Protein AF-A0A4U7B969-F1 (afdb_monomer)

pLDDT: mean 95.5, std 7.73, range [36.94, 98.94]

Solvent-accessible surface area (backbone atoms only — not comparable to full-atom values): 14999 Å² total; per-residue (Å²): 125,63,60,59,81,53,50,37,22,63,73,67,73,47,84,72,66,85,91,42,77,41,63,76,39,66,66,44,34,54,54,48,47,77,61,41,78,27,60,64,59,43,48,61,52,54,60,57,54,51,70,42,56,74,48,29,72,44,36,17,53,53,46,34,54,50,50,56,52,43,43,73,58,65,52,53,66,46,81,41,79,46,53,58,66,77,36,43,79,72,72,34,54,64,66,43,51,52,50,7,43,48,52,22,45,54,46,33,38,75,78,64,69,23,49,70,46,38,26,48,30,36,61,42,75,49,63,56,65,60,49,40,52,50,59,69,29,68,66,45,46,50,34,53,76,66,60,64,43,59,34,38,37,36,39,69,53,50,72,96,39,59,53,75,72,43,32,66,51,38,54,51,42,44,75,73,68,35,45,41,36,32,59,23,5,60,86,30,55,35,63,39,39,54,40,30,44,70,61,46,54,33,66,34,32,32,34,33,60,34,32,76,80,34,72,68,53,37,51,47,32,26,76,72,60,33,38,22,44,27,30,51,42,35,36,33,43,31,56,65,31,90,43,60,63,70,52,55,60,64,60,31,58,77,54,53,34,42,68,48,84,37,25,79,58,31,89,51,22,85,29,44,53,51,50,31,53,51,47,48,47,72,48,72,111

Secondary structure (DSSP, 8-state):
--SHHHHHHHHHTPPPPSS-GGGG-HHHHHHHHTT--SHHHHHHHHHHHHTT--SHHHHHHHHHHHHHHHHHTT-SEEEEEE-HHHHHTTT--HHHHHHHHHHHHHHHHHHH--EEEEEEEEETTS-HHHHHHHHHSHHHHHHHHTT--SEEEEES--TT--GGGGHHHHHHHHHTT-EEEEEESSSS-HHHHHHHHHTS--SEEEE-GGGGG-HHHHHHHHHHTPEEEE-HHHHHHTTSSSSGGGSTHHHHHHHT-EEEE--SSTTTSS--HHHHHHHHHHHH-

InterPro domains:
  IPR001365 Adenosine deaminase domain [PF00962] (10-283)
  IPR006330 Adenosine/adenine deaminase [PTHR43114] (10-284)
  IPR006330 Adenosine/adenine deaminase [TIGR01430] (10-284)
  IPR006650 Adenosine/AMP deaminase active site [PS00485] (260-266)
  IPR028892 Adenine deaminase type 2 [MF_01962] (11-285)
  IPR032466 Metal-dependent hydrolase [SSF51556] (37-284)

Nearest PDB structures (foldseek):
  3rys-assembly2_B  TM=9.617E-01  e=5.767E-28  Paenarthrobacter aurescens TC1
  3pbm-assembly1_A  TM=9.660E-01  e=1.775E-26  Pseudomonas aeruginosa
  6n9m-assembly1_A  TM=9.008E-01  e=1.027E-17  Salmonella enterica subsp. enterica serovar Typhimurium str. LT2
  6n91-assembly1_B  TM=8.828E-01  e=7.788E-18  Vibrio cholerae O1 biovar El Tor str. N16961
  6ii7-assembly1_A  TM=8.331E-01  e=3.048E-15  Plasmodium falciparum 3D7

Structure (mmCIF, N/CA/C/O backbone):
data_AF-A0A4U7B969-F1
#
_entry.id   AF-A0A4U7B969-F1
#
loop_
_atom_site.group_PDB
_atom_site.id
_atom_site.type_symbol
_atom_site.label_atom_id
_atom_site.label_alt_id
_atom_site.label_comp_id
_atom_site.label_asym_id
_atom_site.label_entity_id
_atom_site.label_seq_id
_atom_site.pdbx_PDB_ins_code
_atom_site.Cartn_x
_atom_site.Cartn_y
_atom_site.Cartn_z
_atom_site.occupancy
_atom_site.B_iso_or_equiv
_atom_site.auth_seq_id
_atom_site.auth_comp_id
_atom_site.auth_asym_id
_atom_site.auth_atom_id
_atom_site.pdbx_PDB_model_num
ATOM 1 N N . MET A 1 1 ? -11.299 -11.371 -15.665 1.00 36.94 1 MET A N 1
ATOM 2 C CA . MET A 1 1 ? -10.205 -12.358 -15.779 1.00 36.94 1 MET A CA 1
ATOM 3 C C . MET A 1 1 ? -8.937 -11.567 -15.555 1.00 36.94 1 MET A C 1
ATOM 5 O O . MET A 1 1 ? -8.896 -10.496 -16.152 1.00 36.94 1 MET A O 1
ATOM 9 N N . PRO A 1 2 ? -7.960 -12.056 -14.776 1.00 52.31 2 PRO A N 1
ATOM 10 C CA . PRO A 1 2 ? -6.676 -11.380 -14.651 1.00 52.31 2 PRO A CA 1
ATOM 11 C C . PRO A 1 2 ? -5.987 -11.384 -16.005 1.00 52.31 2 PRO A C 1
ATOM 13 O O . PRO A 1 2 ? -5.441 -12.395 -16.443 1.00 52.31 2 PRO A O 1
ATOM 16 N N . VAL A 1 3 ? -6.112 -10.260 -16.712 1.00 53.75 3 VAL A N 1
ATOM 17 C CA . VAL A 1 3 ? -5.485 -10.024 -18.018 1.00 53.75 3 VAL A CA 1
ATOM 18 C C . VAL A 1 3 ? -3.963 -10.003 -17.843 1.00 53.75 3 VAL A C 1
ATOM 20 O O . VAL A 1 3 ? -3.223 -10.491 -18.695 1.00 53.75 3 VAL A O 1
ATOM 23 N N . ASP A 1 4 ? -3.515 -9.546 -16.679 1.00 58.56 4 ASP A N 1
ATOM 24 C CA . ASP A 1 4 ? -2.131 -9.220 -16.372 1.00 58.56 4 ASP A CA 1
ATOM 25 C C . ASP A 1 4 ? -1.231 -10.465 -16.321 1.00 58.56 4 ASP A C 1
ATOM 27 O O . ASP A 1 4 ? -0.175 -10.514 -16.954 1.00 58.56 4 ASP A O 1
ATOM 31 N N . ALA A 1 5 ? -1.679 -11.537 -15.668 1.00 56.72 5 ALA A N 1
ATOM 32 C CA . ALA A 1 5 ? -0.845 -12.711 -15.402 1.00 56.72 5 ALA A CA 1
ATOM 33 C C . ALA A 1 5 ? -0.514 -13.581 -16.633 1.00 56.72 5 ALA A C 1
ATOM 35 O O . ALA A 1 5 ? 0.292 -14.504 -16.534 1.00 56.72 5 ALA A O 1
ATOM 36 N N . VAL A 1 6 ? -1.114 -13.303 -17.794 1.00 59.62 6 VAL A N 1
ATOM 37 C CA . VAL A 1 6 ? -0.784 -13.973 -19.068 1.00 59.62 6 VAL A CA 1
ATOM 38 C C . VAL A 1 6 ? -0.293 -12.979 -20.116 1.00 59.62 6 VAL A C 1
ATOM 40 O O . VAL A 1 6 ? 0.595 -13.306 -20.905 1.00 59.62 6 VAL A O 1
ATOM 43 N N . PHE A 1 7 ? -0.805 -11.746 -20.100 1.00 70.00 7 PHE A N 1
ATOM 44 C CA . PHE A 1 7 ? -0.411 -10.723 -21.060 1.00 70.00 7 PHE A CA 1
ATOM 45 C C . PHE A 1 7 ? 1.048 -10.276 -20.883 1.00 70.00 7 PHE A C 1
ATOM 47 O O . PHE A 1 7 ? 1.812 -10.309 -21.852 1.00 70.00 7 PHE A O 1
ATOM 54 N N . TYR A 1 8 ? 1.465 -9.898 -19.667 1.00 74.19 8 TYR A N 1
ATOM 55 C CA . TYR A 1 8 ? 2.829 -9.403 -19.433 1.00 74.19 8 TYR A CA 1
ATOM 56 C C . TYR A 1 8 ? 3.899 -10.482 -19.648 1.00 74.19 8 TYR A C 1
ATOM 58 O O . TYR A 1 8 ? 4.860 -10.207 -20.373 1.00 74.19 8 TYR A O 1
ATOM 66 N N . PRO A 1 9 ? 3.740 -11.725 -19.139 1.00 75.25 9 PRO A N 1
ATOM 67 C CA . PRO A 1 9 ? 4.708 -12.786 -19.406 1.00 75.25 9 PRO A CA 1
ATOM 68 C C . PRO A 1 9 ? 4.852 -13.092 -20.898 1.00 75.25 9 PRO A C 1
ATOM 70 O O . PRO A 1 9 ? 5.971 -13.179 -21.401 1.00 75.25 9 PRO A O 1
ATOM 73 N N . SER A 1 10 ? 3.739 -13.152 -21.642 1.00 76.75 10 SER A N 1
ATOM 74 C CA . SER A 1 10 ? 3.785 -13.367 -23.093 1.00 76.75 10 SER A CA 1
ATOM 75 C C . SER A 1 10 ? 4.489 -12.226 -23.827 1.00 76.75 10 SER A C 1
ATOM 77 O O . SER A 1 10 ? 5.250 -12.482 -24.761 1.00 76.75 10 SER A O 1
ATOM 79 N N . ARG A 1 11 ? 4.238 -10.974 -23.431 1.00 80.56 11 ARG A N 1
ATOM 80 C CA . ARG A 1 11 ? 4.862 -9.790 -24.033 1.00 80.56 11 ARG A CA 1
ATOM 81 C C . ARG A 1 11 ? 6.374 -9.766 -23.802 1.00 80.56 11 ARG A C 1
ATOM 83 O O . ARG A 1 11 ? 7.124 -9.459 -24.727 1.00 80.56 11 ARG A O 1
ATOM 90 N N . ASN A 1 12 ? 6.806 -10.137 -22.600 1.00 84.69 12 ASN A N 1
ATOM 91 C CA . ASN A 1 12 ? 8.206 -10.092 -22.178 1.00 84.69 12 ASN A CA 1
ATOM 92 C C . ASN A 1 12 ? 8.956 -11.419 -22.351 1.00 84.69 12 ASN A C 1
ATOM 94 O O . ASN A 1 12 ? 10.124 -11.507 -21.982 1.00 84.69 12 ASN A O 1
ATOM 98 N N . LYS A 1 13 ? 8.320 -12.432 -22.958 1.00 84.31 13 LYS A N 1
ATOM 99 C CA . LYS A 1 13 ? 8.886 -13.777 -23.174 1.00 84.31 13 LYS A CA 1
ATOM 100 C C . LYS A 1 13 ? 9.380 -14.422 -21.875 1.00 84.31 13 LYS A C 1
ATOM 102 O O . LYS A 1 13 ? 10.458 -15.010 -21.837 1.00 84.31 13 LYS A O 1
ATOM 107 N N . ILE A 1 14 ? 8.594 -14.272 -20.816 1.00 83.81 14 ILE A N 1
ATOM 108 C CA . ILE A 1 14 ? 8.846 -14.888 -19.517 1.00 83.81 14 ILE A CA 1
ATOM 109 C C . ILE A 1 14 ? 8.068 -16.195 -19.466 1.00 83.81 14 ILE A C 1
ATOM 111 O O . ILE A 1 14 ? 6.851 -16.206 -19.668 1.00 83.81 14 ILE A O 1
ATOM 115 N N . ASP A 1 15 ? 8.777 -17.282 -19.181 1.00 83.88 15 ASP A N 1
ATOM 116 C CA . ASP A 1 15 ? 8.154 -18.578 -18.960 1.00 83.88 15 ASP A CA 1
ATOM 117 C C . ASP A 1 15 ? 7.357 -18.552 -17.654 1.00 83.88 15 ASP A C 1
ATOM 119 O O . ASP A 1 15 ? 7.857 -18.153 -16.598 1.00 83.88 15 ASP A O 1
ATOM 123 N N . LEU A 1 16 ? 6.096 -18.976 -17.732 1.00 83.75 16 LEU A N 1
ATOM 124 C CA . LEU A 1 16 ? 5.271 -19.155 -16.544 1.00 83.75 16 LEU A CA 1
ATOM 125 C C . LEU A 1 16 ? 5.789 -20.344 -15.715 1.00 83.75 16 LEU A C 1
ATOM 127 O O . LEU A 1 16 ? 6.289 -21.314 -16.294 1.00 83.75 16 LEU A O 1
ATOM 131 N N . PRO A 1 17 ? 5.635 -20.310 -14.377 1.00 85.19 17 PRO A N 1
ATOM 132 C CA . PRO A 1 17 ? 5.949 -21.449 -13.522 1.00 85.19 17 PRO A CA 1
ATOM 133 C C . PRO A 1 17 ? 5.262 -22.728 -14.016 1.00 85.19 17 PRO A C 1
ATOM 135 O O . PRO A 1 17 ? 4.066 -22.732 -14.306 1.00 85.19 17 PRO A O 1
ATOM 138 N N . THR A 1 18 ? 6.024 -23.815 -14.118 1.00 86.56 18 THR A N 1
ATOM 139 C CA . THR A 1 18 ? 5.523 -25.127 -14.578 1.00 86.56 18 THR A CA 1
ATOM 140 C C . THR A 1 18 ? 5.323 -26.118 -13.433 1.00 86.56 18 THR A C 1
ATOM 142 O O . THR A 1 18 ? 4.703 -27.163 -13.615 1.00 86.56 18 THR A O 1
ATOM 145 N N . ASP A 1 19 ? 5.825 -25.779 -12.249 1.00 89.94 19 ASP A N 1
ATOM 146 C CA . ASP A 1 19 ? 5.755 -26.543 -11.006 1.00 89.94 19 ASP A CA 1
ATOM 147 C C . ASP A 1 19 ? 4.475 -26.276 -10.197 1.00 89.94 19 ASP A C 1
ATOM 149 O O . ASP A 1 19 ? 4.210 -26.970 -9.217 1.00 89.94 19 ASP A O 1
ATOM 153 N N . ASP A 1 20 ? 3.656 -25.308 -10.617 1.00 91.50 20 ASP A N 1
ATOM 154 C CA . ASP A 1 20 ? 2.402 -24.942 -9.964 1.00 91.50 20 ASP A CA 1
ATOM 155 C C . ASP A 1 20 ? 1.223 -24.982 -10.962 1.00 91.50 20 ASP A C 1
ATOM 157 O O . ASP A 1 20 ? 1.171 -24.176 -11.899 1.00 91.50 20 ASP A O 1
ATOM 161 N N . PRO A 1 21 ? 0.236 -25.883 -10.768 1.00 91.81 21 PRO A N 1
ATOM 162 C CA . PRO A 1 21 ? -0.891 -26.047 -11.686 1.00 91.81 21 PRO A CA 1
ATOM 163 C C . PRO A 1 21 ? -1.791 -24.809 -11.782 1.00 91.81 21 PRO A C 1
ATOM 165 O O . PRO A 1 21 ? -2.562 -24.696 -12.739 1.00 91.81 21 PRO A O 1
ATOM 168 N N . ALA A 1 22 ? -1.703 -23.860 -10.842 1.00 91.44 22 ALA A N 1
ATOM 169 C CA . ALA A 1 22 ? -2.418 -22.594 -10.943 1.00 91.44 22 ALA A CA 1
ATOM 170 C C . ALA A 1 22 ? -2.061 -21.842 -12.237 1.00 91.44 22 ALA A C 1
ATOM 172 O O . ALA A 1 22 ? -2.949 -21.268 -12.869 1.00 91.44 22 ALA A O 1
ATOM 173 N N . TYR A 1 23 ? -0.804 -21.921 -12.687 1.00 89.44 23 TYR A N 1
ATOM 174 C CA . TYR A 1 23 ? -0.298 -21.215 -13.870 1.00 89.44 23 TYR A CA 1
ATOM 175 C C . TYR A 1 23 ? -0.630 -21.901 -15.206 1.00 89.44 23 TYR A C 1
ATOM 177 O O . TYR A 1 23 ? -0.270 -21.389 -16.263 1.00 89.44 23 TYR A O 1
ATOM 185 N N . ALA A 1 24 ? -1.369 -23.018 -15.196 1.00 88.50 24 ALA A N 1
ATOM 186 C CA . ALA A 1 24 ? -1.736 -23.741 -16.417 1.00 88.50 24 ALA A CA 1
ATOM 187 C C . ALA A 1 24 ? -2.641 -22.934 -17.371 1.00 88.50 24 ALA A C 1
ATOM 189 O O . ALA A 1 24 ? -2.643 -23.170 -18.578 1.00 88.50 24 ALA A O 1
ATOM 190 N N . SER A 1 25 ? -3.449 -22.006 -16.847 1.00 86.12 25 SER A N 1
ATOM 191 C CA . SER A 1 25 ? -4.344 -21.152 -17.635 1.00 86.12 25 SER A CA 1
ATOM 192 C C . SER A 1 25 ? -4.795 -19.911 -16.846 1.00 86.12 25 SER A C 1
ATOM 194 O O . SER A 1 25 ? -4.810 -19.944 -15.612 1.00 86.12 25 SER A O 1
ATOM 196 N N . PRO A 1 26 ? -5.290 -18.847 -17.514 1.00 84.31 26 PRO A N 1
ATOM 197 C CA . PRO A 1 26 ? -5.937 -17.728 -16.822 1.00 84.31 26 PRO A CA 1
ATOM 198 C C . PRO A 1 26 ? -7.084 -18.166 -15.900 1.00 84.31 26 PRO A C 1
ATOM 200 O O . PRO A 1 26 ? -7.329 -17.560 -14.860 1.00 84.31 26 PRO A O 1
ATOM 203 N N . THR A 1 27 ? -7.813 -19.220 -16.278 1.00 88.75 27 THR A N 1
ATOM 204 C CA . THR A 1 27 ? -8.961 -19.720 -15.516 1.00 88.75 27 THR A CA 1
ATOM 205 C C . THR A 1 27 ? -8.531 -20.398 -14.220 1.00 88.75 27 THR A C 1
ATOM 207 O O . THR A 1 27 ? -9.113 -20.114 -13.175 1.00 88.75 27 THR A O 1
ATOM 210 N N . THR A 1 28 ? -7.514 -21.261 -14.264 1.00 91.12 28 THR A N 1
ATOM 211 C CA . THR A 1 28 ? -6.975 -21.935 -13.070 1.00 91.12 28 THR A CA 1
ATOM 212 C C . THR A 1 28 ? -6.318 -20.937 -12.125 1.00 91.12 28 THR A C 1
ATOM 214 O O . THR A 1 28 ? -6.503 -21.035 -10.914 1.00 91.12 28 THR A O 1
ATOM 217 N N . LEU A 1 29 ? -5.642 -19.919 -12.660 1.00 90.31 29 LEU A N 1
ATOM 218 C CA . LEU A 1 29 ? -5.035 -18.874 -11.843 1.00 90.31 29 LEU A CA 1
ATOM 219 C C . LEU A 1 29 ? -6.098 -18.000 -11.162 1.00 90.31 29 LEU A C 1
ATOM 221 O O . LEU A 1 29 ? -6.032 -17.756 -9.961 1.00 90.31 29 LEU A O 1
ATOM 225 N N . ALA A 1 30 ? -7.151 -17.620 -11.890 1.00 88.56 30 ALA A N 1
ATOM 226 C CA . ALA A 1 30 ? -8.283 -16.899 -11.309 1.00 88.56 30 ALA A CA 1
ATOM 227 C C . ALA A 1 30 ? -9.026 -17.720 -10.239 1.00 88.56 30 ALA A C 1
ATOM 229 O O . ALA A 1 30 ? -9.550 -17.157 -9.280 1.00 88.56 30 ALA A O 1
ATOM 230 N N . GLN A 1 31 ? -9.097 -19.049 -10.388 1.00 91.69 31 GLN A N 1
ATOM 231 C CA . GLN A 1 31 ? -9.620 -19.934 -9.341 1.00 91.69 31 GLN A CA 1
ATOM 232 C C . GLN A 1 31 ? -8.702 -19.944 -8.119 1.00 91.69 31 GLN A C 1
ATOM 234 O O . GLN A 1 31 ? -9.193 -19.869 -6.994 1.00 91.69 31 GLN A O 1
ATOM 239 N N . ARG A 1 32 ? -7.382 -19.976 -8.334 1.00 93.81 32 ARG A N 1
ATOM 240 C CA . ARG A 1 32 ? -6.387 -19.955 -7.262 1.00 93.81 32 ARG A CA 1
ATOM 241 C C . ARG A 1 32 ? -6.462 -18.687 -6.412 1.00 93.81 32 ARG A C 1
ATOM 243 O O . ARG A 1 32 ? -6.389 -18.796 -5.188 1.00 93.81 32 ARG A O 1
ATOM 250 N N . TYR A 1 33 ? -6.670 -17.522 -7.029 1.00 92.88 33 TYR A N 1
ATOM 251 C CA . TYR A 1 33 ? -6.798 -16.244 -6.311 1.00 92.88 33 TYR A CA 1
ATOM 252 C C . TYR A 1 33 ? -8.026 -16.182 -5.389 1.00 92.88 33 TYR A C 1
ATOM 254 O O . TYR A 1 33 ? -8.046 -15.442 -4.417 1.00 92.88 33 TYR A O 1
ATOM 262 N N . ARG A 1 34 ? -9.042 -17.024 -5.612 1.00 91.06 34 ARG A N 1
ATOM 263 C CA . ARG A 1 34 ? -10.224 -17.110 -4.729 1.00 91.06 34 ARG A CA 1
ATOM 264 C C . ARG A 1 34 ? -10.013 -18.000 -3.503 1.00 91.06 34 ARG A C 1
ATOM 266 O O . ARG A 1 34 ? -10.919 -18.136 -2.682 1.00 91.06 34 ARG A O 1
ATOM 273 N N . ALA A 1 35 ? -8.859 -18.653 -3.408 1.00 94.19 35 ALA A N 1
ATOM 274 C CA . ALA A 1 35 ? -8.597 -19.719 -2.451 1.00 94.19 35 ALA A CA 1
ATOM 275 C C . ALA A 1 35 ? -7.344 -19.459 -1.603 1.00 94.19 35 ALA A C 1
ATOM 277 O O . ALA A 1 35 ? -6.718 -20.415 -1.155 1.00 94.19 35 ALA A O 1
ATOM 278 N N . PHE A 1 36 ? -6.978 -18.19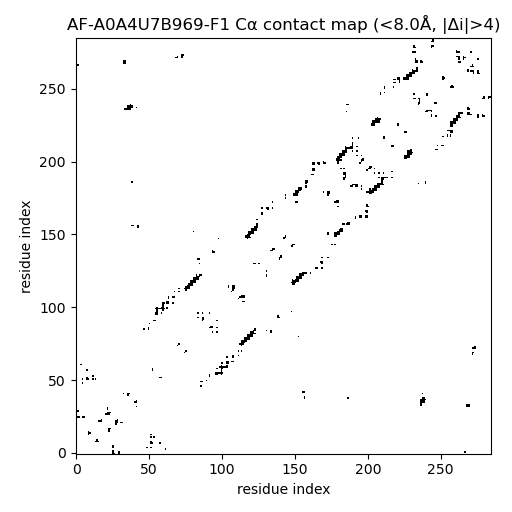3 -1.371 1.00 96.69 36 PHE A N 1
ATOM 279 C CA . PHE A 1 36 ? -5.901 -17.871 -0.435 1.00 96.69 36 PHE A CA 1
ATOM 280 C C . PHE A 1 36 ? -6.229 -18.339 0.989 1.00 96.69 36 PHE A C 1
ATOM 282 O O . PHE A 1 36 ? -7.398 -18.344 1.411 1.00 96.69 36 PHE A O 1
ATOM 289 N N . THR A 1 37 ? -5.199 -18.785 1.709 1.00 95.62 37 THR A N 1
ATOM 290 C CA . THR A 1 37 ? -5.318 -19.293 3.088 1.00 95.62 37 THR A CA 1
ATOM 291 C C . THR A 1 37 ? -4.769 -18.347 4.154 1.00 95.62 37 THR A C 1
ATOM 293 O O . THR A 1 37 ? -5.078 -18.549 5.325 1.00 95.62 37 THR A O 1
ATOM 296 N N . SER A 1 38 ? -3.970 -17.353 3.766 1.00 94.94 38 SER A N 1
ATOM 297 C CA . SER A 1 38 ? -3.360 -16.332 4.634 1.00 94.94 38 SER A CA 1
ATOM 298 C C . SER A 1 38 ? -2.750 -15.206 3.786 1.00 94.94 38 SER A C 1
ATOM 300 O O . SER A 1 38 ? -2.667 -15.349 2.560 1.00 94.94 38 SER A O 1
ATOM 302 N N . LEU A 1 39 ? -2.265 -14.133 4.426 1.00 94.69 39 LEU A N 1
ATOM 303 C CA . LEU A 1 39 ? -1.465 -13.087 3.775 1.00 94.69 39 LEU A CA 1
ATOM 304 C C . LEU A 1 39 ? -0.240 -13.669 3.051 1.00 94.69 39 LEU A C 1
ATOM 306 O O . LEU A 1 39 ? -0.043 -13.409 1.867 1.00 94.69 39 LEU A O 1
ATOM 310 N N . ASP A 1 40 ? 0.545 -14.519 3.717 1.00 95.56 40 ASP A N 1
ATOM 311 C CA . ASP A 1 40 ? 1.754 -15.114 3.122 1.00 95.56 40 ASP A CA 1
ATOM 312 C C . ASP A 1 40 ? 1.449 -15.997 1.900 1.00 95.56 40 ASP A C 1
ATOM 314 O O . ASP A 1 40 ? 2.212 -16.019 0.930 1.00 95.56 40 ASP A O 1
ATOM 318 N N . ASP A 1 41 ? 0.316 -16.706 1.918 1.00 95.94 41 ASP A N 1
ATOM 319 C CA . ASP A 1 41 ? -0.132 -17.512 0.782 1.00 95.94 41 ASP A CA 1
ATOM 320 C C . ASP A 1 41 ? -0.482 -16.636 -0.432 1.00 95.94 41 ASP A C 1
ATOM 322 O O . ASP A 1 41 ? -0.158 -16.977 -1.570 1.00 95.94 41 ASP A O 1
ATOM 326 N N . PHE A 1 42 ? -1.092 -15.473 -0.198 1.00 96.38 42 PHE A N 1
ATOM 327 C CA . PHE A 1 42 ? -1.312 -14.459 -1.228 1.00 96.38 42 PHE A CA 1
ATOM 328 C C . PHE A 1 42 ? 0.002 -13.851 -1.737 1.00 96.38 42 PHE A C 1
ATOM 330 O O . PHE A 1 42 ? 0.240 -13.842 -2.952 1.00 96.38 42 PHE A O 1
ATOM 337 N N . LEU A 1 43 ? 0.883 -13.415 -0.831 1.00 95.50 43 LEU A N 1
ATOM 338 C CA . LEU A 1 43 ? 2.151 -12.763 -1.165 1.00 95.50 43 LEU A CA 1
ATOM 339 C C . LEU A 1 43 ? 3.042 -13.649 -2.050 1.00 95.50 43 LEU A C 1
ATOM 341 O O . LEU A 1 43 ? 3.718 -13.150 -2.954 1.00 95.50 43 LEU A O 1
ATOM 345 N N . ALA A 1 44 ? 2.986 -14.973 -1.870 1.00 93.75 44 ALA A N 1
ATOM 346 C CA . ALA A 1 44 ? 3.692 -15.927 -2.721 1.00 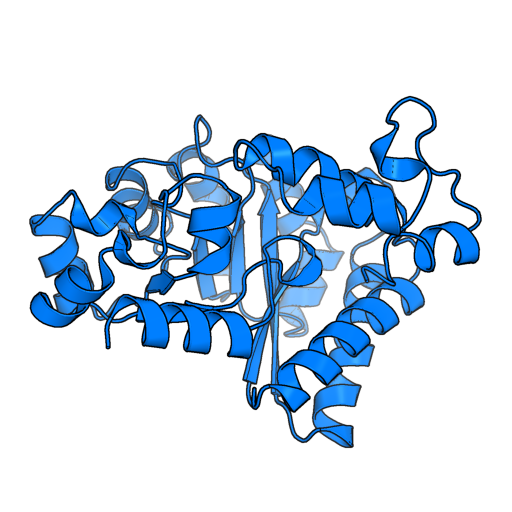93.75 44 ALA A CA 1
ATOM 347 C C . ALA A 1 44 ? 3.286 -15.837 -4.207 1.00 93.75 44 ALA A C 1
ATOM 349 O O . ALA A 1 44 ? 4.133 -16.008 -5.088 1.00 93.75 44 ALA A O 1
ATOM 350 N N . TYR A 1 45 ? 2.015 -15.553 -4.511 1.00 93.75 45 TYR A N 1
ATOM 351 C CA . TYR A 1 45 ? 1.536 -15.346 -5.884 1.00 93.75 45 TYR A CA 1
ATOM 352 C C . TYR A 1 45 ? 1.735 -13.908 -6.352 1.00 93.75 45 TYR A C 1
ATOM 354 O O . TYR A 1 45 ? 2.113 -13.699 -7.506 1.00 93.75 45 TYR A O 1
ATOM 362 N N . TYR A 1 46 ? 1.527 -12.937 -5.465 1.00 93.50 46 TYR A N 1
ATOM 363 C CA . TYR A 1 46 ? 1.730 -11.518 -5.741 1.00 93.50 46 TYR A CA 1
ATOM 364 C C . TYR A 1 46 ? 3.162 -11.233 -6.229 1.00 93.50 46 TYR A C 1
ATOM 366 O O . TYR A 1 46 ? 3.356 -10.715 -7.334 1.00 93.50 46 TYR A O 1
ATOM 374 N N . TYR A 1 47 ? 4.186 -11.690 -5.496 1.00 92.81 47 TYR A N 1
ATOM 375 C CA . TYR A 1 47 ? 5.584 -11.485 -5.895 1.00 92.81 47 TYR A CA 1
ATOM 376 C C . TYR A 1 47 ? 5.981 -12.263 -7.155 1.00 92.81 47 TYR A C 1
ATOM 378 O O . TYR A 1 47 ? 6.798 -11.782 -7.943 1.00 92.81 47 TYR A O 1
ATOM 386 N N . ARG A 1 48 ? 5.379 -13.434 -7.405 1.00 89.94 48 ARG A N 1
ATOM 387 C CA . ARG A 1 48 ? 5.563 -14.152 -8.679 1.00 89.94 48 ARG A CA 1
ATOM 388 C C . ARG A 1 48 ? 4.991 -13.356 -9.851 1.00 89.94 48 ARG A C 1
ATOM 390 O O . ARG A 1 48 ? 5.641 -13.271 -10.890 1.00 89.94 48 ARG A O 1
ATOM 397 N N . GLY A 1 49 ? 3.826 -12.730 -9.681 1.00 88.00 49 GLY A N 1
ATOM 398 C CA . GLY A 1 49 ? 3.211 -11.874 -10.698 1.00 88.00 49 GLY A CA 1
ATOM 399 C C . GLY A 1 49 ? 4.110 -10.705 -11.107 1.00 88.00 49 GLY A C 1
ATOM 400 O O . GLY A 1 49 ? 4.242 -10.403 -12.295 1.00 88.00 49 GLY A O 1
ATOM 401 N N . MET A 1 50 ? 4.826 -10.109 -10.149 1.00 90.69 50 MET A N 1
ATOM 402 C CA . MET A 1 50 ? 5.756 -9.010 -10.426 1.00 90.69 50 MET A CA 1
ATOM 403 C C . MET A 1 50 ? 6.912 -9.385 -11.351 1.00 90.69 50 MET A C 1
ATOM 405 O O . MET A 1 50 ? 7.468 -8.488 -11.992 1.00 90.69 50 MET A O 1
ATOM 409 N N . ALA A 1 51 ? 7.277 -10.670 -11.451 1.00 87.44 51 ALA A N 1
ATOM 410 C CA . ALA A 1 51 ? 8.326 -11.133 -12.359 1.00 87.44 51 ALA A CA 1
ATOM 411 C C . ALA A 1 51 ? 8.059 -10.698 -13.807 1.00 87.44 51 ALA A C 1
ATOM 413 O O . ALA A 1 51 ? 9.004 -10.451 -14.552 1.00 87.44 51 ALA A O 1
ATOM 414 N N . ALA A 1 52 ? 6.783 -10.529 -14.167 1.00 88.50 52 ALA A N 1
ATOM 415 C CA . ALA A 1 52 ? 6.346 -10.109 -15.487 1.00 88.50 52 ALA A CA 1
ATOM 416 C C . ALA A 1 52 ? 6.650 -8.638 -15.831 1.00 88.50 52 ALA A C 1
ATOM 418 O O . ALA A 1 52 ? 6.612 -8.273 -17.004 1.00 88.50 52 ALA A O 1
ATOM 419 N N . LEU A 1 53 ? 6.950 -7.801 -14.833 1.00 92.69 53 LEU A N 1
ATOM 420 C CA . LEU A 1 53 ? 7.171 -6.361 -14.983 1.00 92.69 53 LEU A CA 1
ATOM 421 C C . LEU A 1 53 ? 8.674 -6.073 -15.062 1.00 92.69 53 LEU A C 1
ATOM 423 O O . LEU A 1 53 ? 9.385 -6.235 -14.061 1.00 92.69 53 LEU A O 1
ATOM 427 N N . LEU A 1 54 ? 9.152 -5.662 -16.242 1.00 94.25 54 LEU A N 1
ATOM 428 C CA . LEU A 1 54 ? 10.580 -5.443 -16.519 1.00 94.25 54 LEU A CA 1
ATOM 429 C C . LEU A 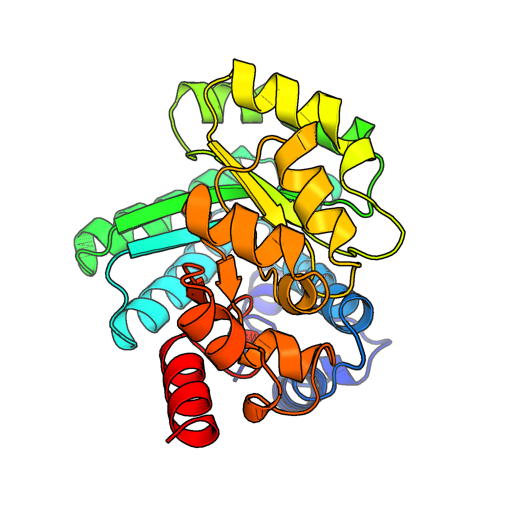1 54 ? 10.874 -4.067 -17.121 1.00 94.25 54 LEU A C 1
ATOM 431 O O . LEU A 1 54 ? 11.932 -3.487 -16.874 1.00 94.25 54 LEU A O 1
ATOM 435 N N . HIS A 1 55 ? 9.954 -3.546 -17.924 1.00 96.12 55 HIS A N 1
ATOM 436 C CA . HIS A 1 55 ? 10.131 -2.318 -18.686 1.00 96.12 55 HIS A CA 1
ATOM 437 C C . HIS A 1 55 ? 9.133 -1.253 -18.234 1.00 96.12 55 HIS A C 1
ATOM 439 O O . HIS A 1 55 ? 8.036 -1.573 -17.785 1.00 96.12 55 HIS A O 1
ATOM 445 N N . ALA A 1 56 ? 9.470 0.029 -18.416 1.00 97.56 56 ALA A N 1
ATOM 446 C CA . ALA A 1 56 ? 8.598 1.146 -18.035 1.00 97.56 56 ALA A CA 1
ATOM 447 C C . ALA A 1 56 ? 7.180 1.007 -18.626 1.00 97.56 56 ALA A C 1
ATOM 449 O O . ALA A 1 56 ? 6.187 1.238 -17.944 1.00 97.56 56 ALA A O 1
ATOM 450 N N . ALA A 1 57 ? 7.074 0.523 -19.865 1.00 95.88 57 ALA A N 1
ATOM 451 C CA . ALA A 1 57 ? 5.796 0.307 -20.539 1.00 95.88 57 ALA A CA 1
ATOM 452 C C . ALA A 1 57 ? 4.952 -0.857 -19.966 1.00 95.88 57 ALA A C 1
ATOM 454 O O . ALA A 1 57 ? 3.784 -0.989 -20.337 1.00 95.88 57 ALA A O 1
ATOM 455 N N . ASP A 1 58 ? 5.516 -1.711 -19.107 1.00 95.12 58 ASP A N 1
ATOM 456 C CA . ASP A 1 58 ? 4.759 -2.723 -18.361 1.00 95.12 58 ASP A CA 1
ATOM 457 C C . ASP A 1 58 ? 4.079 -2.079 -17.152 1.00 95.12 58 ASP A C 1
ATOM 459 O O . ASP A 1 58 ? 2.869 -2.221 -16.975 1.00 95.12 58 ASP A O 1
ATOM 463 N N . PHE A 1 59 ? 4.845 -1.296 -16.385 1.00 97.25 59 PHE A N 1
ATOM 464 C CA . PHE A 1 59 ? 4.343 -0.511 -15.257 1.00 97.25 59 PHE A CA 1
ATOM 465 C C . PHE A 1 59 ? 3.285 0.501 -15.704 1.00 97.25 59 PHE A C 1
ATOM 467 O O . PHE A 1 59 ? 2.233 0.592 -15.081 1.00 97.25 59 PHE A O 1
ATOM 474 N N . GLU A 1 60 ? 3.511 1.205 -16.821 1.00 97.62 60 GLU A N 1
ATOM 475 C CA . GLU A 1 60 ? 2.514 2.123 -17.382 1.00 97.62 60 GLU A CA 1
ATOM 476 C C . GLU A 1 60 ? 1.210 1.396 -17.703 1.00 97.62 60 GLU A C 1
ATOM 478 O O . GLU A 1 60 ? 0.140 1.844 -17.300 1.00 97.62 60 GLU A O 1
ATOM 483 N N . LEU A 1 61 ? 1.281 0.263 -18.407 1.00 94.75 61 LEU A N 1
ATOM 484 C CA . LEU A 1 61 ? 0.080 -0.469 -18.790 1.00 94.75 61 LEU A CA 1
ATOM 485 C C . LEU A 1 61 ? -0.674 -1.000 -17.564 1.00 94.75 61 LEU A C 1
ATOM 487 O O . LEU A 1 61 ? -1.904 -0.954 -17.550 1.00 94.75 61 LEU A O 1
ATOM 491 N N . LEU A 1 62 ? 0.048 -1.483 -16.547 1.00 95.31 62 LEU A N 1
ATOM 492 C CA . LEU A 1 62 ? -0.548 -2.028 -15.324 1.00 95.31 62 LEU A CA 1
ATOM 493 C C . LEU A 1 62 ? -1.286 -0.930 -14.561 1.00 95.31 62 LEU A C 1
ATOM 495 O O . LEU A 1 62 ? -2.483 -1.032 -14.288 1.00 95.31 62 LEU A O 1
ATOM 499 N N . THR A 1 63 ? -0.589 0.171 -14.286 1.00 97.75 63 THR A N 1
ATOM 500 C CA . THR A 1 63 ? -1.158 1.312 -13.569 1.00 97.75 63 THR A CA 1
ATOM 501 C C . THR A 1 63 ? -2.289 1.962 -14.354 1.00 97.75 63 THR A C 1
ATOM 503 O O . THR A 1 63 ? -3.301 2.336 -13.765 1.00 97.75 63 THR A O 1
ATOM 506 N N . TRP A 1 64 ? -2.174 2.061 -15.681 1.00 97.62 64 TRP A N 1
ATOM 507 C CA . TRP A 1 64 ? -3.240 2.593 -16.526 1.00 97.62 64 TRP A CA 1
ATOM 508 C C . TRP A 1 64 ? -4.498 1.723 -16.466 1.00 97.62 64 TRP A C 1
ATOM 510 O O . TRP A 1 64 ? -5.591 2.253 -16.275 1.00 97.62 64 TRP A O 1
ATOM 520 N N . SER A 1 65 ? -4.347 0.399 -16.539 1.00 95.56 65 SER A N 1
ATOM 521 C CA . SER A 1 65 ? -5.472 -0.541 -16.448 1.00 95.56 65 SER A CA 1
ATOM 522 C C . SER A 1 65 ? -6.198 -0.424 -15.103 1.00 95.56 65 SER A C 1
ATOM 524 O O . SER A 1 65 ? -7.428 -0.320 -15.072 1.00 95.56 65 SER A O 1
ATOM 526 N N . TYR A 1 66 ? -5.447 -0.336 -13.998 1.00 97.00 66 TYR A N 1
ATOM 527 C CA . TYR A 1 66 ? -6.007 -0.050 -12.674 1.00 97.00 66 TYR A CA 1
ATOM 528 C C . TYR A 1 66 ? -6.767 1.284 -12.650 1.00 97.00 66 TYR A C 1
ATOM 530 O O . TYR A 1 66 ? -7.927 1.320 -12.239 1.00 97.00 66 TYR A O 1
ATOM 538 N N . LEU A 1 67 ? -6.153 2.373 -13.123 1.00 98.25 67 LEU A N 1
ATOM 539 C CA . LEU A 1 67 ? -6.740 3.716 -13.073 1.00 98.25 67 LEU A CA 1
ATOM 540 C C . LEU A 1 67 ? -8.016 3.831 -13.915 1.00 98.25 67 LEU A C 1
ATOM 542 O O . LEU A 1 67 ? -8.983 4.449 -13.471 1.00 98.25 67 LEU A O 1
ATOM 546 N N . GLN A 1 68 ? -8.070 3.191 -15.086 1.00 97.56 68 GLN A N 1
ATOM 547 C CA . GLN A 1 68 ? -9.289 3.122 -15.897 1.00 97.56 68 GLN A CA 1
ATOM 548 C C . GLN A 1 68 ? -10.422 2.409 -15.155 1.00 97.56 68 GLN A C 1
ATOM 550 O O . GLN A 1 68 ? -11.570 2.875 -15.158 1.00 97.56 68 GLN A O 1
ATOM 555 N N . ARG A 1 69 ? -10.111 1.286 -14.497 1.00 96.69 69 ARG A N 1
ATOM 556 C CA . ARG A 1 69 ? -11.110 0.547 -13.727 1.00 96.69 69 ARG A CA 1
ATOM 557 C C . ARG A 1 69 ? -11.564 1.333 -12.497 1.00 96.69 69 ARG A C 1
ATOM 559 O O . ARG A 1 69 ? -12.766 1.500 -12.310 1.00 96.69 69 ARG A O 1
ATOM 566 N N . ALA A 1 70 ? -10.634 1.879 -11.719 1.00 97.75 70 ALA A N 1
ATOM 567 C CA . ALA A 1 70 ? -10.933 2.713 -10.558 1.00 97.75 70 ALA A CA 1
ATOM 568 C C . ALA A 1 70 ? -11.797 3.930 -10.937 1.00 97.75 70 ALA A C 1
ATOM 570 O O . ALA A 1 70 ? -12.782 4.230 -10.264 1.00 97.75 70 ALA A O 1
ATOM 571 N N . HIS A 1 71 ? -11.492 4.599 -12.053 1.00 98.25 71 HIS 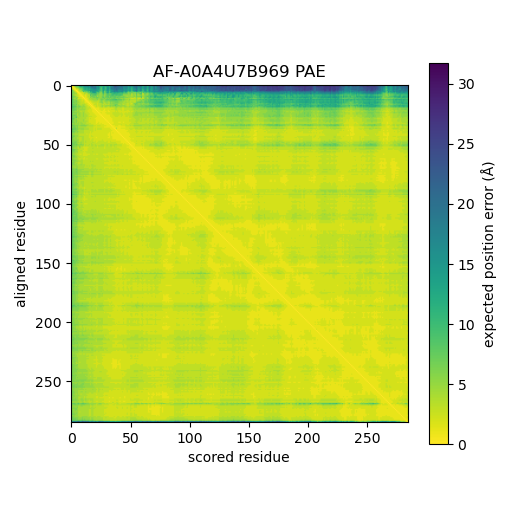A N 1
ATOM 572 C CA . HIS A 1 71 ? -12.300 5.708 -12.558 1.00 98.25 71 HIS A CA 1
ATOM 573 C C . HIS A 1 71 ? -13.733 5.283 -12.912 1.00 98.25 71 HIS A C 1
ATOM 575 O O . HIS A 1 71 ? -14.685 5.992 -12.575 1.00 98.25 71 HIS A O 1
ATOM 581 N N . THR A 1 72 ? -13.893 4.116 -13.548 1.00 98.00 72 THR A N 1
ATOM 582 C CA . THR A 1 72 ? -15.210 3.540 -13.884 1.00 98.00 72 THR A CA 1
ATOM 583 C C . THR A 1 72 ? -16.040 3.257 -12.630 1.00 98.00 72 THR A C 1
ATOM 585 O O . THR A 1 72 ? -17.250 3.473 -12.629 1.00 98.00 72 THR A O 1
ATOM 588 N N . ASP A 1 73 ? -15.382 2.859 -11.542 1.00 98.06 73 ASP A N 1
ATOM 589 C CA . ASP A 1 73 ? -15.999 2.652 -10.229 1.00 98.06 73 ASP A CA 1
ATOM 590 C C . ASP A 1 73 ? -16.264 3.969 -9.463 1.00 98.06 73 ASP A C 1
ATOM 592 O O . ASP A 1 73 ? -16.806 3.954 -8.358 1.00 98.06 73 ASP A O 1
ATOM 596 N N . GLY A 1 74 ? -15.923 5.123 -10.048 1.00 97.94 74 GLY A N 1
ATOM 597 C CA . GLY A 1 74 ? -16.220 6.450 -9.509 1.00 97.94 74 GLY A CA 1
ATOM 598 C C . GLY A 1 74 ? -15.077 7.114 -8.741 1.00 97.94 74 GLY A C 1
ATOM 599 O O . GLY A 1 74 ? -15.272 8.206 -8.203 1.00 97.94 74 GLY A O 1
ATOM 600 N N . VAL A 1 75 ? -13.880 6.522 -8.710 1.00 98.38 75 VAL A N 1
ATOM 601 C CA . VAL A 1 75 ? -12.721 7.121 -8.032 1.00 98.38 75 VAL A CA 1
ATOM 602 C C . VAL A 1 75 ? -12.326 8.438 -8.710 1.00 98.38 75 VAL A C 1
ATOM 604 O O . VAL A 1 75 ? -12.334 8.577 -9.936 1.00 98.38 75 VAL A O 1
ATOM 607 N N . ARG A 1 76 ? -12.009 9.441 -7.884 1.00 98.38 76 ARG A N 1
ATOM 608 C CA . ARG A 1 76 ? -11.539 10.775 -8.311 1.00 98.38 76 ARG A CA 1
ATOM 609 C C . ARG A 1 76 ? -10.103 11.072 -7.882 1.00 98.38 76 ARG A C 1
ATOM 611 O O . ARG A 1 76 ? -9.438 11.910 -8.491 1.00 98.38 76 ARG A O 1
ATOM 618 N N . HIS A 1 77 ? -9.636 10.378 -6.851 1.00 98.75 77 HIS A N 1
ATOM 619 C CA . HIS A 1 77 ? -8.283 10.464 -6.331 1.00 98.75 77 HIS A CA 1
ATOM 620 C C . HIS A 1 77 ? -7.801 9.074 -5.914 1.00 98.75 77 HIS A C 1
ATOM 622 O O . HIS A 1 77 ? -8.550 8.375 -5.232 1.00 98.75 77 HIS A O 1
ATOM 628 N N . ALA A 1 78 ? -6.583 8.689 -6.297 1.00 98.56 78 ALA A N 1
ATOM 629 C CA . ALA A 1 78 ? -5.950 7.452 -5.835 1.00 98.56 78 ALA A CA 1
ATOM 630 C C . ALA A 1 78 ? -4.552 7.714 -5.261 1.00 98.56 78 ALA A C 1
ATOM 632 O O . ALA A 1 78 ? -3.687 8.260 -5.943 1.00 98.56 78 ALA A O 1
ATOM 633 N N . GLU A 1 79 ? -4.320 7.277 -4.026 1.00 98.69 79 GLU A N 1
ATOM 634 C CA . GLU A 1 79 ? -2.981 7.147 -3.447 1.00 98.69 79 GLU A CA 1
ATOM 635 C C . GLU A 1 79 ? -2.538 5.690 -3.625 1.00 98.69 79 GLU A C 1
ATOM 637 O O . GLU A 1 79 ? -3.189 4.789 -3.104 1.00 98.69 79 GLU A O 1
ATOM 642 N N . ILE A 1 80 ? -1.495 5.455 -4.420 1.00 98.56 80 ILE A N 1
ATOM 643 C CA . ILE A 1 80 ? -1.134 4.134 -4.947 1.00 98.56 80 ILE A CA 1
ATOM 644 C C . ILE A 1 80 ? 0.186 3.682 -4.329 1.00 98.56 80 ILE A C 1
ATOM 646 O O . ILE A 1 80 ? 1.201 4.378 -4.458 1.00 98.56 80 ILE A O 1
ATOM 650 N N . PHE A 1 81 ? 0.164 2.508 -3.698 1.00 98.81 81 PHE A N 1
ATOM 651 C CA . PHE A 1 81 ? 1.365 1.832 -3.223 1.00 98.81 81 PHE A CA 1
ATOM 652 C C . PHE A 1 81 ? 2.127 1.144 -4.360 1.00 98.81 81 PHE A C 1
ATOM 654 O O . PHE A 1 81 ? 1.549 0.758 -5.377 1.00 98.81 81 PHE A O 1
ATOM 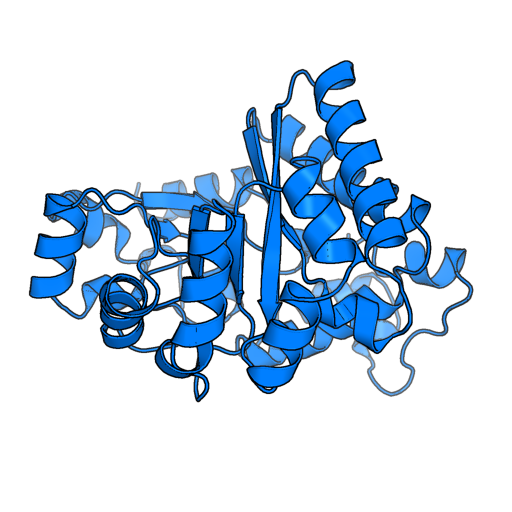661 N N . PHE A 1 82 ? 3.444 1.033 -4.200 1.00 98.69 82 PHE A N 1
ATOM 662 C CA . PHE A 1 82 ? 4.300 0.184 -5.028 1.00 98.69 82 PHE A CA 1
ATOM 663 C C . PHE A 1 82 ? 5.548 -0.229 -4.242 1.00 98.69 82 PHE A C 1
ATOM 665 O O . PHE A 1 82 ? 5.974 0.505 -3.349 1.00 98.69 82 PHE A O 1
ATOM 672 N N . ASP A 1 83 ? 6.188 -1.333 -4.643 1.00 98.50 83 ASP A N 1
ATOM 673 C CA . ASP A 1 83 ? 7.217 -1.996 -3.829 1.00 98.50 83 ASP A CA 1
ATOM 674 C C . ASP A 1 83 ? 8.594 -1.954 -4.511 1.00 98.50 83 ASP A C 1
ATOM 676 O O . ASP A 1 83 ? 8.980 -2.907 -5.200 1.00 98.50 83 ASP A O 1
ATOM 680 N N . PRO A 1 84 ? 9.396 -0.879 -4.344 1.00 98.19 84 PRO A N 1
ATOM 681 C CA . PRO A 1 84 ? 10.710 -0.772 -4.973 1.00 98.19 84 PRO A CA 1
ATOM 682 C C . PRO A 1 84 ? 11.583 -2.020 -4.801 1.00 98.19 84 PRO A C 1
ATOM 684 O O . PRO A 1 84 ? 12.159 -2.505 -5.774 1.00 98.19 84 PRO A O 1
ATOM 687 N N . GLN A 1 85 ? 11.659 -2.574 -3.586 1.00 98.06 85 GLN A N 1
ATOM 688 C CA . GLN A 1 85 ? 12.524 -3.718 -3.270 1.00 98.06 85 GLN A CA 1
ATOM 689 C C . GLN A 1 85 ? 12.174 -4.971 -4.094 1.00 98.06 85 GLN A C 1
ATOM 691 O O . GLN A 1 85 ? 13.080 -5.706 -4.501 1.00 98.06 85 GLN A O 1
ATOM 696 N N . ALA A 1 86 ? 10.896 -5.186 -4.424 1.00 97.00 86 ALA A N 1
ATOM 697 C CA . ALA A 1 86 ? 10.456 -6.327 -5.229 1.00 97.00 86 ALA A CA 1
ATOM 698 C C . ALA A 1 86 ? 10.892 -6.231 -6.705 1.00 97.00 86 ALA A C 1
ATOM 700 O O . ALA A 1 86 ? 10.978 -7.240 -7.411 1.00 97.00 86 ALA A O 1
ATOM 701 N N . HIS A 1 87 ? 11.176 -5.022 -7.191 1.00 97.44 87 HIS A N 1
ATOM 702 C CA . HIS A 1 87 ? 11.673 -4.772 -8.546 1.00 97.44 87 HIS A CA 1
ATOM 703 C C . HIS A 1 87 ? 13.205 -4.708 -8.583 1.00 97.44 87 HIS A C 1
ATOM 705 O O . HIS A 1 87 ? 13.836 -5.352 -9.425 1.00 97.44 87 HIS A O 1
ATOM 711 N N . LEU A 1 88 ? 13.806 -3.994 -7.627 1.00 97.50 88 LEU A N 1
ATOM 712 C CA . LEU A 1 88 ? 15.254 -3.794 -7.533 1.00 97.50 88 LEU A CA 1
ATOM 713 C C . LEU A 1 88 ? 16.010 -5.113 -7.343 1.00 97.50 88 LEU A C 1
ATOM 715 O O . LEU A 1 88 ? 17.016 -5.342 -8.012 1.00 97.50 88 LEU A O 1
ATOM 719 N N . SER A 1 89 ? 15.491 -6.018 -6.508 1.00 95.50 89 SER A N 1
ATOM 720 C CA . SER A 1 89 ? 16.060 -7.362 -6.299 1.00 95.50 89 SER A CA 1
ATOM 721 C C . SER A 1 89 ? 16.119 -8.214 -7.574 1.00 95.50 89 SER A C 1
ATOM 723 O O . SER A 1 89 ? 16.911 -9.150 -7.658 1.00 95.50 89 SER A O 1
ATOM 725 N N . ARG A 1 90 ? 15.327 -7.867 -8.597 1.00 94.62 90 ARG A N 1
ATOM 726 C CA . ARG A 1 90 ? 15.308 -8.517 -9.916 1.00 94.62 90 ARG A CA 1
ATOM 727 C C . ARG A 1 90 ? 16.074 -7.736 -10.988 1.00 94.62 90 ARG A C 1
ATOM 729 O O . ARG A 1 90 ? 15.994 -8.080 -12.164 1.00 94.62 90 ARG A O 1
ATOM 736 N N . GLY A 1 91 ? 16.797 -6.683 -10.606 1.00 96.25 91 GLY A N 1
ATOM 737 C CA . GLY A 1 91 ? 17.577 -5.847 -11.521 1.00 96.25 91 GLY A CA 1
ATOM 738 C C . GLY A 1 91 ? 16.764 -4.797 -12.286 1.00 96.25 91 GLY A C 1
ATOM 739 O O . GLY A 1 91 ? 17.276 -4.217 -13.243 1.00 96.25 91 GLY A O 1
ATOM 740 N N . VAL A 1 92 ? 15.514 -4.533 -11.890 1.00 97.88 92 VAL A N 1
ATOM 741 C CA . VAL A 1 92 ? 14.698 -3.460 -12.477 1.00 97.88 92 VAL A CA 1
ATOM 742 C C . VAL A 1 92 ? 14.901 -2.185 -11.665 1.00 97.88 92 VAL A C 1
ATOM 744 O O . VAL A 1 92 ? 14.416 -2.068 -10.542 1.00 97.88 92 VAL A O 1
ATOM 747 N N . ASN A 1 93 ? 15.627 -1.223 -12.234 1.00 97.75 93 ASN A N 1
ATOM 748 C CA . ASN A 1 93 ? 15.994 0.013 -11.540 1.00 97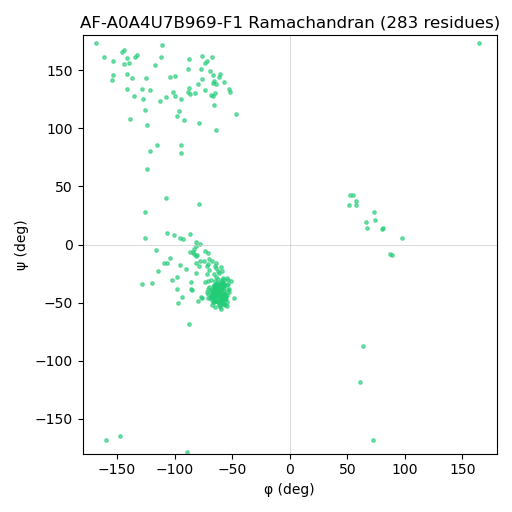.75 93 ASN A CA 1
ATOM 749 C C . ASN A 1 93 ? 14.774 0.903 -11.243 1.00 97.75 93 ASN A C 1
ATOM 751 O O . ASN A 1 93 ? 13.862 1.023 -12.065 1.00 97.75 93 ASN A O 1
ATOM 755 N N . LEU A 1 94 ? 14.804 1.612 -10.111 1.00 98.44 94 LEU A N 1
ATOM 756 C CA . LEU A 1 94 ? 13.715 2.488 -9.660 1.00 98.44 94 LEU A CA 1
ATOM 757 C C . LEU A 1 94 ? 13.278 3.542 -10.704 1.00 98.44 94 LEU A C 1
ATOM 759 O O . LEU A 1 94 ? 12.071 3.742 -10.846 1.00 98.44 94 LEU A O 1
ATOM 763 N N . PRO A 1 95 ? 14.177 4.179 -11.489 1.00 98.56 95 PRO A N 1
ATOM 764 C CA . PRO A 1 95 ? 13.765 5.099 -12.546 1.00 98.56 95 PRO A CA 1
ATOM 765 C C . PRO A 1 95 ? 12.857 4.462 -13.606 1.00 98.56 95 PRO A C 1
ATOM 767 O O . PRO A 1 95 ? 11.936 5.128 -14.063 1.00 98.56 95 PRO A O 1
ATOM 770 N N . ILE A 1 96 ? 13.061 3.183 -13.951 1.00 98.56 96 ILE A N 1
ATOM 771 C CA . ILE A 1 96 ? 12.221 2.455 -14.922 1.00 98.56 96 ILE A CA 1
ATOM 772 C C . ILE A 1 96 ? 10.811 2.260 -14.355 1.00 98.56 96 ILE A C 1
ATOM 774 O O . ILE A 1 96 ? 9.823 2.488 -15.053 1.00 98.56 96 ILE A O 1
ATOM 778 N N . VAL A 1 97 ? 10.722 1.868 -13.080 1.00 98.69 97 VAL A N 1
ATOM 779 C CA . VAL A 1 97 ? 9.447 1.707 -12.367 1.00 98.69 97 VAL A CA 1
ATOM 780 C C . VAL A 1 97 ? 8.697 3.041 -12.351 1.00 98.69 97 VAL A C 1
ATOM 782 O O . VAL A 1 97 ? 7.576 3.141 -12.847 1.00 98.69 97 VAL A O 1
ATOM 785 N N . LEU A 1 98 ? 9.344 4.096 -11.848 1.00 98.69 98 LEU A N 1
ATOM 786 C CA . LEU A 1 98 ? 8.742 5.422 -11.710 1.00 98.69 98 LEU A CA 1
ATOM 787 C C . LEU A 1 98 ? 8.374 6.054 -13.055 1.00 98.69 98 LEU A C 1
ATOM 789 O O . LEU A 1 98 ? 7.378 6.771 -13.123 1.00 98.69 98 LEU A O 1
ATOM 793 N N . GLU A 1 99 ? 9.144 5.817 -14.118 1.00 98.69 99 GLU A N 1
ATOM 794 C CA . GLU A 1 99 ? 8.814 6.288 -15.465 1.00 98.69 99 GLU A CA 1
ATOM 795 C C . GLU A 1 99 ? 7.443 5.768 -15.907 1.00 98.69 99 GLU A C 1
ATOM 797 O O . GLU A 1 99 ? 6.576 6.569 -16.269 1.00 98.69 99 GLU A O 1
ATOM 802 N N . GLY A 1 100 ? 7.220 4.456 -15.797 1.00 98.62 100 GLY A N 1
ATOM 803 C CA . GLY A 1 100 ? 5.961 3.830 -16.186 1.00 98.62 100 GLY A CA 1
ATOM 804 C C . GLY A 1 100 ? 4.780 4.247 -15.314 1.00 98.62 100 GLY A C 1
ATOM 805 O O . GLY A 1 100 ? 3.761 4.706 -15.835 1.00 98.62 100 GLY A O 1
ATOM 806 N N . LEU A 1 101 ? 4.934 4.175 -13.984 1.00 98.75 101 LEU A N 1
ATOM 807 C CA . LEU A 1 101 ? 3.883 4.589 -13.042 1.00 98.7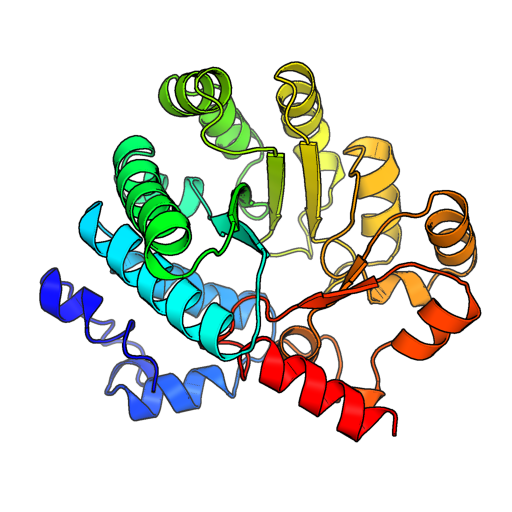5 101 LEU A CA 1
ATOM 808 C C . LEU A 1 101 ? 3.446 6.038 -13.313 1.00 98.75 101 LEU A C 1
ATOM 810 O O . LEU A 1 101 ? 2.258 6.341 -13.432 1.00 98.75 101 LEU A O 1
ATOM 814 N N . LYS A 1 102 ? 4.411 6.952 -13.480 1.00 98.62 102 LYS A N 1
ATOM 815 C CA . LYS A 1 102 ? 4.124 8.374 -13.706 1.00 98.62 102 LYS A CA 1
ATOM 816 C C . LYS A 1 102 ? 3.530 8.654 -15.080 1.00 98.62 102 LYS A C 1
ATOM 818 O O . LYS A 1 102 ? 2.776 9.620 -15.201 1.00 98.62 102 LYS A O 1
ATOM 823 N N . ALA A 1 103 ? 3.874 7.875 -16.106 1.00 98.69 103 ALA A N 1
ATOM 824 C CA . ALA A 1 103 ? 3.239 7.991 -17.415 1.00 98.69 103 ALA A CA 1
ATOM 825 C C . ALA A 1 103 ? 1.730 7.721 -17.300 1.00 98.69 103 ALA A C 1
ATOM 827 O O . ALA A 1 103 ? 0.929 8.562 -17.712 1.00 98.69 103 ALA A O 1
ATOM 828 N N . ALA A 1 104 ? 1.344 6.642 -16.614 1.00 98.69 104 ALA A N 1
ATOM 829 C CA . ALA A 1 104 ? -0.058 6.317 -16.359 1.00 98.69 104 ALA A CA 1
ATOM 830 C C . ALA A 1 104 ? -0.767 7.368 -15.487 1.00 98.69 104 ALA A C 1
ATOM 832 O O . ALA A 1 104 ? -1.879 7.781 -15.814 1.00 98.69 104 ALA A O 1
ATOM 833 N N . CYS A 1 105 ? -0.120 7.859 -14.424 1.00 98.69 105 CYS A N 1
ATOM 834 C CA . CYS A 1 105 ? -0.657 8.928 -13.573 1.00 98.69 105 CYS A CA 1
ATOM 835 C C . CYS A 1 105 ? -0.961 10.212 -14.362 1.00 98.69 105 CYS A C 1
ATOM 837 O O . CYS A 1 105 ? -2.064 10.749 -14.276 1.00 98.69 105 CYS A O 1
ATOM 839 N N . LYS A 1 106 ? -0.008 10.684 -15.179 1.00 98.69 106 LYS A N 1
ATOM 840 C CA . LYS A 1 106 ? -0.207 11.860 -16.048 1.00 98.69 106 LYS A CA 1
ATOM 841 C C . LYS A 1 106 ? -1.360 11.651 -17.022 1.00 98.69 106 LYS A C 1
ATOM 843 O O . LYS A 1 106 ? -2.116 12.575 -17.308 1.00 98.69 106 LYS A O 1
ATOM 848 N N . ARG A 1 107 ? -1.482 10.431 -17.540 1.00 98.50 107 ARG A N 1
ATOM 849 C CA . ARG A 1 107 ? -2.544 10.055 -18.463 1.00 98.50 107 ARG A CA 1
ATOM 850 C C . ARG A 1 107 ? -3.914 10.055 -17.784 1.00 98.50 107 ARG A C 1
ATOM 852 O O . ARG A 1 107 ? -4.860 10.578 -18.357 1.00 98.50 107 ARG A O 1
ATOM 859 N N . ALA A 1 108 ? -4.020 9.566 -16.549 1.00 98.56 108 ALA A N 1
ATOM 860 C CA . ALA A 1 108 ? -5.257 9.633 -15.770 1.00 98.56 108 ALA A CA 1
ATOM 861 C C . ALA A 1 108 ? -5.670 11.070 -15.425 1.00 98.56 108 ALA A C 1
ATOM 863 O O . ALA A 1 108 ? -6.856 11.394 -15.496 1.00 98.56 108 ALA A O 1
ATOM 864 N N . GLU A 1 109 ? -4.717 11.955 -15.134 1.00 98.44 109 GLU A N 1
ATOM 865 C CA . GLU A 1 109 ? -5.017 13.378 -14.952 1.00 98.44 109 GLU A CA 1
ATOM 866 C C . GLU A 1 109 ? -5.580 13.993 -16.243 1.00 98.44 109 GLU A C 1
ATOM 868 O O . GLU A 1 109 ? -6.645 14.609 -16.222 1.00 98.44 109 GLU A O 1
ATOM 873 N N . ALA A 1 110 ? -4.909 13.769 -17.377 1.00 98.56 110 ALA A N 1
ATOM 874 C CA . ALA A 1 110 ? -5.280 14.362 -18.660 1.00 98.56 110 ALA A CA 1
ATOM 875 C C . ALA A 1 110 ? -6.571 13.782 -19.268 1.00 98.56 110 ALA A C 1
ATOM 877 O O . ALA A 1 110 ? -7.384 14.529 -19.810 1.00 98.56 110 ALA A O 1
ATOM 878 N N . GLU A 1 111 ? -6.755 12.462 -19.208 1.00 98.62 111 GLU A N 1
ATOM 879 C CA . GLU A 1 111 ? -7.843 11.758 -19.902 1.00 98.62 111 GLU A CA 1
ATOM 880 C C . GLU A 1 111 ? -9.048 11.472 -18.997 1.00 98.62 111 GLU A C 1
ATOM 882 O O . GLU A 1 111 ? -10.171 11.394 -19.491 1.00 98.62 111 GLU A O 1
ATOM 887 N N . LEU A 1 112 ? -8.844 11.327 -17.681 1.00 98.38 112 LEU A N 1
ATOM 888 C CA . LEU A 1 112 ? -9.893 10.919 -16.733 1.00 98.38 112 LEU A CA 1
ATOM 889 C C . LEU A 1 112 ? -10.228 12.002 -15.698 1.00 98.38 112 LEU A C 1
ATOM 891 O O . LEU A 1 112 ? -11.142 11.812 -14.893 1.00 98.38 112 LEU A O 1
ATOM 895 N N . SER A 1 113 ? -9.498 13.129 -15.689 1.00 98.31 113 SER A N 1
ATOM 896 C CA . SER A 1 113 ? -9.592 14.155 -14.633 1.00 98.31 113 SER A CA 1
ATOM 897 C C . SER A 1 113 ? -9.452 13.558 -13.224 1.00 98.31 113 SER A C 1
ATOM 899 O O . SER A 1 113 ? -10.106 13.995 -12.274 1.00 98.31 113 SER A O 1
ATOM 901 N N . MET A 1 114 ? -8.630 12.515 -13.099 1.00 98.31 114 MET A N 1
ATOM 902 C CA . MET A 1 114 ? -8.385 11.788 -11.860 1.00 98.31 114 MET A CA 1
ATOM 903 C C . MET A 1 114 ? -6.992 12.132 -11.348 1.00 98.31 114 MET A C 1
ATOM 905 O O . MET A 1 114 ? -6.008 12.012 -12.071 1.00 98.31 114 MET A O 1
ATOM 909 N N . SER A 1 115 ? -6.909 12.557 -10.090 1.00 98.75 115 SER A N 1
ATOM 910 C CA . SER A 1 115 ? -5.623 12.864 -9.457 1.00 98.75 115 SER A CA 1
ATOM 911 C C . SER A 1 115 ? -5.027 11.620 -8.807 1.00 98.75 115 SER A C 1
ATOM 913 O O . SER A 1 115 ? -5.749 10.726 -8.363 1.00 98.75 115 SER A O 1
ATOM 915 N N . THR A 1 116 ? -3.701 11.558 -8.737 1.00 98.75 116 THR A N 1
ATOM 916 C CA . THR A 1 116 ? -2.996 10.397 -8.186 1.00 98.75 116 THR A CA 1
ATOM 917 C C . THR A 1 116 ? -1.783 10.813 -7.373 1.00 98.75 116 THR A C 1
ATOM 919 O O . THR A 1 116 ? -1.095 11.757 -7.762 1.00 98.75 116 THR A O 1
ATOM 922 N N . LEU A 1 117 ? -1.467 10.065 -6.320 1.00 98.62 117 LEU A N 1
ATOM 923 C CA . LEU A 1 117 ? -0.200 10.147 -5.593 1.00 98.62 117 LEU A CA 1
ATOM 924 C C . LEU A 1 117 ? 0.438 8.759 -5.547 1.00 98.62 117 LEU A C 1
ATOM 926 O O . LEU A 1 117 ? -0.266 7.765 -5.416 1.00 98.62 117 LEU A O 1
ATOM 930 N N . LEU A 1 118 ? 1.763 8.697 -5.643 1.00 98.88 118 LEU A N 1
ATOM 931 C CA . LEU A 1 118 ? 2.522 7.459 -5.466 1.00 98.88 118 LEU A CA 1
ATOM 932 C C . LEU A 1 118 ? 3.104 7.416 -4.054 1.00 98.88 118 LEU A C 1
ATOM 934 O O . LEU A 1 118 ? 3.490 8.462 -3.516 1.00 98.88 118 LEU A O 1
ATOM 938 N N . ILE A 1 119 ? 3.180 6.221 -3.472 1.00 98.94 119 ILE A N 1
ATOM 939 C CA . ILE A 1 119 ? 3.765 5.973 -2.154 1.00 98.94 119 ILE A CA 1
ATOM 940 C C . ILE A 1 119 ? 4.587 4.672 -2.223 1.00 98.94 119 ILE A C 1
ATOM 942 O O . ILE A 1 119 ? 3.999 3.604 -2.333 1.00 98.94 119 ILE A O 1
ATOM 946 N N . PRO A 1 120 ? 5.930 4.720 -2.203 1.00 98.81 120 PRO A N 1
ATOM 947 C CA . PRO A 1 120 ? 6.740 3.510 -2.101 1.00 98.81 120 PRO A CA 1
ATOM 948 C C . PRO A 1 120 ? 6.552 2.830 -0.741 1.00 98.81 120 PRO A C 1
ATOM 950 O O . PRO A 1 120 ? 6.570 3.507 0.290 1.00 98.81 120 PRO A O 1
ATOM 953 N N . CYS A 1 121 ? 6.462 1.507 -0.730 1.00 98.75 121 CYS A N 1
ATOM 954 C CA . CYS A 1 121 ? 6.445 0.704 0.484 1.00 98.75 121 CYS A CA 1
ATOM 955 C C . CYS A 1 121 ? 7.786 0.013 0.739 1.00 98.75 121 CYS A C 1
ATOM 957 O O . CYS A 1 121 ? 8.493 -0.406 -0.182 1.00 98.75 121 CYS A O 1
ATOM 959 N N . ILE A 1 122 ? 8.139 -0.090 2.020 1.00 98.69 122 ILE A N 1
ATOM 960 C CA . ILE A 1 122 ? 9.219 -0.952 2.494 1.00 98.69 122 ILE A CA 1
ATOM 961 C C . ILE A 1 122 ? 8.654 -2.348 2.738 1.00 98.69 122 ILE A C 1
ATOM 963 O O . ILE A 1 122 ? 7.680 -2.501 3.474 1.00 98.69 122 ILE A O 1
ATOM 967 N N . LEU A 1 123 ? 9.317 -3.361 2.181 1.00 98.62 123 LEU A N 1
ATOM 968 C CA . LEU A 1 123 ? 8.941 -4.759 2.365 1.00 98.62 123 LEU A CA 1
ATOM 969 C C . LEU A 1 123 ? 9.439 -5.252 3.722 1.00 98.62 123 LEU A C 1
ATOM 971 O O . LEU A 1 123 ? 10.630 -5.521 3.899 1.00 98.62 123 LEU A O 1
ATOM 975 N N . ARG A 1 124 ? 8.532 -5.394 4.689 1.00 98.38 124 ARG A N 1
ATOM 976 C CA . ARG A 1 124 ? 8.911 -5.649 6.088 1.00 98.38 124 ARG A CA 1
ATOM 977 C C . ARG A 1 124 ? 9.462 -7.049 6.368 1.00 98.38 124 ARG A C 1
ATOM 979 O O . ARG A 1 124 ? 10.108 -7.245 7.390 1.00 98.38 124 ARG A O 1
ATOM 986 N N . HIS A 1 125 ? 9.224 -8.018 5.483 1.00 97.62 125 HIS A N 1
ATOM 987 C CA . HIS A 1 125 ? 9.789 -9.364 5.627 1.00 97.62 125 HIS A CA 1
ATOM 988 C C . HIS A 1 125 ? 11.288 -9.424 5.281 1.00 97.62 125 HIS A C 1
ATOM 990 O O . HIS A 1 125 ? 11.960 -10.411 5.584 1.00 97.62 125 HIS A O 1
ATOM 996 N N . LEU A 1 126 ? 11.816 -8.382 4.627 1.00 97.94 126 LEU A N 1
ATOM 997 C CA . LEU A 1 126 ? 13.234 -8.247 4.312 1.00 97.94 126 LEU A CA 1
ATOM 998 C C . LEU A 1 126 ? 13.992 -7.578 5.471 1.00 97.94 126 LEU A C 1
ATOM 1000 O O . LEU A 1 126 ? 13.389 -6.881 6.292 1.00 97.94 126 LEU A O 1
ATOM 1004 N N . PRO A 1 127 ? 15.325 -7.747 5.553 1.00 97.94 127 PRO A N 1
ATOM 1005 C CA . PRO A 1 127 ? 16.139 -7.016 6.515 1.00 97.94 127 PRO A CA 1
ATOM 1006 C C . PRO A 1 127 ? 15.899 -5.503 6.429 1.00 97.94 127 PRO A C 1
ATOM 1008 O O . PRO A 1 127 ? 15.936 -4.916 5.349 1.00 97.94 127 PRO A O 1
ATOM 1011 N N . ALA A 1 128 ? 15.722 -4.842 7.576 1.00 97.88 128 ALA A N 1
ATOM 1012 C CA . ALA A 1 128 ? 15.516 -3.390 7.622 1.00 97.88 128 ALA A CA 1
ATOM 1013 C C . ALA A 1 128 ? 16.675 -2.602 6.976 1.00 97.88 128 ALA A C 1
ATOM 1015 O O . ALA A 1 128 ? 16.457 -1.531 6.416 1.00 97.88 128 ALA A O 1
ATOM 1016 N N . ALA A 1 129 ? 17.896 -3.148 7.002 1.00 98.06 129 ALA A N 1
ATOM 1017 C CA . ALA A 1 129 ? 19.046 -2.564 6.314 1.00 98.06 129 ALA A CA 1
ATOM 1018 C C . ALA A 1 129 ? 18.820 -2.440 4.794 1.00 98.06 129 ALA A C 1
ATOM 1020 O O . ALA A 1 129 ? 19.154 -1.409 4.222 1.00 98.06 129 ALA A O 1
ATOM 1021 N N . ASP A 1 130 ? 18.168 -3.417 4.160 1.00 98.06 130 ASP A N 1
ATOM 1022 C CA . ASP A 1 130 ? 17.905 -3.401 2.717 1.00 98.06 130 ASP A CA 1
ATOM 1023 C C . ASP A 1 130 ? 16.934 -2.267 2.348 1.00 98.06 130 ASP A C 1
ATOM 1025 O O . ASP A 1 130 ? 17.116 -1.570 1.349 1.00 98.06 130 ASP A O 1
ATOM 1029 N N . GLY A 1 131 ? 15.907 -2.036 3.176 1.00 98.12 131 GLY A N 1
ATOM 1030 C CA . GLY A 1 131 ? 14.984 -0.910 3.001 1.00 98.12 131 GLY A CA 1
ATOM 1031 C C . GLY A 1 131 ? 15.671 0.445 3.196 1.00 98.12 131 GLY A C 1
ATOM 1032 O O . GLY A 1 131 ? 15.388 1.408 2.479 1.00 98.12 131 GLY A O 1
ATOM 1033 N N . LEU A 1 132 ? 16.621 0.512 4.130 1.00 98.19 132 LEU A N 1
ATOM 1034 C CA . LEU A 1 132 ? 17.427 1.702 4.386 1.00 98.19 132 LEU A CA 1
ATOM 1035 C C . LEU A 1 132 ? 18.383 2.007 3.224 1.00 98.19 132 LEU A C 1
ATOM 1037 O O . LEU A 1 132 ? 18.524 3.168 2.837 1.00 98.19 132 LEU A O 1
ATOM 1041 N N . ASP A 1 133 ? 18.980 0.979 2.622 1.00 98.31 133 ASP A N 1
ATOM 1042 C CA . ASP A 1 133 ? 19.809 1.111 1.423 1.00 98.31 133 ASP A CA 1
ATOM 1043 C C . ASP A 1 133 ? 18.995 1.638 0.234 1.00 98.31 133 ASP A C 1
ATOM 1045 O O . ASP A 1 133 ? 19.458 2.521 -0.494 1.00 98.31 133 ASP A O 1
ATOM 1049 N N . VAL A 1 134 ? 17.749 1.175 0.066 1.00 98.31 134 VAL A N 1
ATOM 1050 C CA . VAL A 1 134 ? 16.832 1.726 -0.945 1.00 98.31 134 VAL A CA 1
ATOM 1051 C C . VAL A 1 134 ? 16.540 3.198 -0.676 1.00 98.31 134 VAL A C 1
ATOM 1053 O O . VAL A 1 134 ? 16.699 4.011 -1.589 1.00 98.31 134 VAL A O 1
ATOM 1056 N N . LEU A 1 135 ? 16.174 3.561 0.559 1.00 98.31 135 LEU A N 1
ATOM 1057 C CA . LEU A 1 135 ? 15.902 4.948 0.951 1.00 98.31 135 LEU A CA 1
ATOM 1058 C C . LEU A 1 135 ? 17.104 5.865 0.665 1.00 98.31 135 LEU A C 1
ATOM 1060 O O . LEU A 1 135 ? 16.929 6.969 0.148 1.00 98.31 135 LEU A O 1
ATOM 1064 N N . ARG A 1 136 ? 18.324 5.405 0.965 1.00 98.44 136 ARG A N 1
ATOM 1065 C CA . ARG A 1 136 ? 19.585 6.152 0.790 1.00 98.44 136 ARG A CA 1
ATOM 1066 C C . ARG A 1 136 ? 20.133 6.127 -0.635 1.00 98.44 136 ARG A C 1
ATOM 1068 O O . ARG A 1 136 ? 21.068 6.869 -0.944 1.00 98.44 136 ARG A O 1
ATOM 1075 N N . SER A 1 137 ? 19.571 5.300 -1.512 1.00 98.56 137 SER A N 1
ATOM 1076 C CA . SER A 1 137 ? 20.007 5.214 -2.902 1.00 98.56 137 SER A CA 1
ATOM 1077 C C . SER A 1 137 ? 19.837 6.552 -3.628 1.00 98.56 137 SER A C 1
ATOM 1079 O O . SER A 1 137 ? 18.894 7.312 -3.388 1.00 98.56 137 SER A O 1
ATOM 1081 N N . LYS A 1 138 ? 20.745 6.836 -4.570 1.00 98.44 138 LYS A N 1
ATOM 1082 C CA . LYS A 1 138 ? 20.705 8.070 -5.365 1.00 98.44 138 LYS A CA 1
ATOM 1083 C C . LYS A 1 138 ? 19.354 8.252 -6.067 1.00 98.44 138 LYS A C 1
ATOM 1085 O O . LYS A 1 138 ? 18.813 9.353 -6.055 1.00 98.44 138 LYS A O 1
ATOM 1090 N N . ASP A 1 139 ? 18.820 7.184 -6.653 1.00 98.50 139 ASP A N 1
ATOM 1091 C CA . ASP A 1 139 ? 17.571 7.236 -7.414 1.00 98.50 139 ASP A CA 1
ATOM 1092 C C . ASP A 1 139 ? 16.372 7.559 -6.517 1.00 98.50 139 ASP A C 1
ATOM 1094 O O . ASP A 1 139 ? 15.525 8.368 -6.896 1.00 98.50 139 ASP A O 1
ATOM 1098 N N . PHE A 1 140 ? 16.318 6.992 -5.306 1.00 98.69 140 PHE A N 1
ATOM 1099 C CA . PHE A 1 140 ? 15.261 7.309 -4.346 1.00 98.69 140 PHE A CA 1
ATOM 1100 C C . PHE A 1 140 ? 15.372 8.763 -3.870 1.00 98.69 140 PHE A C 1
ATOM 1102 O O . PHE A 1 140 ? 14.388 9.501 -3.901 1.00 98.69 140 PHE A O 1
ATOM 1109 N N . GLN A 1 141 ? 16.577 9.216 -3.513 1.00 98.56 141 GLN A N 1
ATOM 1110 C CA . GLN A 1 141 ? 16.832 10.597 -3.084 1.00 98.56 141 GLN A CA 1
ATOM 1111 C C . GLN A 1 141 ? 16.491 11.623 -4.178 1.00 98.56 141 GLN A C 1
ATOM 1113 O O . GLN A 1 141 ? 15.859 12.650 -3.910 1.00 98.56 141 GLN A O 1
ATOM 1118 N N . ASP A 1 142 ? 16.848 11.339 -5.432 1.00 98.56 142 ASP A N 1
ATOM 1119 C CA . ASP A 1 142 ? 16.468 12.167 -6.575 1.00 98.56 142 ASP A CA 1
ATOM 1120 C C . ASP A 1 142 ? 14.946 12.180 -6.777 1.00 98.56 142 ASP A C 1
ATOM 1122 O O . ASP A 1 142 ? 14.371 13.233 -7.070 1.00 98.56 142 ASP A O 1
ATOM 1126 N N . ALA A 1 143 ? 14.271 11.039 -6.614 1.00 98.50 143 ALA A N 1
ATOM 1127 C CA . ALA A 1 143 ? 12.820 10.946 -6.730 1.00 98.50 143 ALA A CA 1
ATOM 1128 C C . ALA A 1 143 ? 12.102 11.770 -5.646 1.00 98.50 143 ALA A C 1
ATOM 1130 O O . ALA A 1 143 ? 11.169 12.512 -5.972 1.00 98.50 143 ALA A O 1
ATOM 1131 N N . VAL A 1 144 ? 12.587 11.740 -4.398 1.00 98.50 144 VAL A N 1
ATOM 1132 C CA . VAL A 1 144 ? 12.102 12.603 -3.306 1.00 98.50 144 VAL A CA 1
ATOM 1133 C C . VAL A 1 144 ? 12.301 14.078 -3.650 1.00 98.50 144 VAL A C 1
ATOM 1135 O O . VAL A 1 144 ? 11.349 14.860 -3.623 1.00 98.50 144 VAL A O 1
ATOM 1138 N N . LYS A 1 145 ? 13.520 14.472 -4.043 1.00 98.19 145 LYS A N 1
ATOM 1139 C CA . LYS A 1 145 ? 13.848 15.863 -4.401 1.00 98.19 145 LYS A CA 1
ATOM 1140 C C . LYS A 1 145 ? 12.957 16.3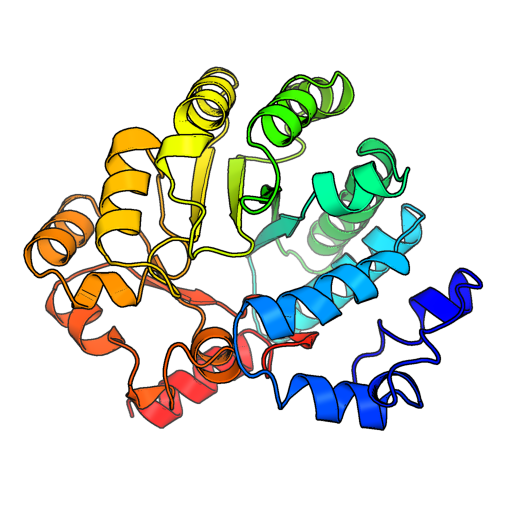96 -5.525 1.00 98.19 145 LYS A C 1
ATOM 1142 O O . LYS A 1 145 ? 12.556 17.560 -5.508 1.00 98.19 145 LYS A O 1
ATOM 1147 N N . ASN A 1 146 ? 12.631 15.536 -6.486 1.00 97.94 146 ASN A N 1
ATOM 1148 C CA . ASN A 1 146 ? 11.760 15.845 -7.616 1.00 97.94 146 ASN A CA 1
ATOM 1149 C C . ASN A 1 146 ? 10.264 15.634 -7.316 1.00 97.94 146 ASN A C 1
ATOM 1151 O O . ASN A 1 146 ? 9.457 15.705 -8.245 1.00 97.94 146 ASN A O 1
ATOM 1155 N N . LYS A 1 147 ? 9.892 15.381 -6.051 1.00 97.62 147 LYS A N 1
ATOM 1156 C CA . LYS A 1 147 ? 8.511 15.192 -5.576 1.00 97.62 147 LYS A CA 1
ATOM 1157 C C . LYS A 1 147 ? 7.743 14.140 -6.384 1.00 97.62 147 LYS A C 1
ATOM 1159 O O . LYS A 1 147 ? 6.601 14.359 -6.780 1.00 97.62 147 LYS A O 1
ATOM 1164 N N . GLN A 1 148 ? 8.397 13.022 -6.694 1.00 98.00 148 GLN A N 1
ATOM 1165 C CA . GLN A 1 148 ? 7.812 11.964 -7.524 1.00 98.00 148 GLN A CA 1
ATOM 1166 C C . GLN A 1 148 ? 6.837 11.058 -6.758 1.00 98.00 148 GLN A C 1
ATOM 1168 O O . GLN A 1 148 ? 6.012 10.400 -7.384 1.00 98.00 148 GLN A O 1
ATOM 1173 N N . PHE A 1 149 ? 6.908 11.064 -5.429 1.00 98.00 149 PHE A N 1
ATOM 1174 C CA . PHE A 1 149 ? 5.978 10.429 -4.497 1.00 98.00 149 PHE A CA 1
ATOM 1175 C C . PHE A 1 149 ? 5.874 11.290 -3.231 1.00 98.00 149 PHE A C 1
ATOM 1177 O O . PHE A 1 149 ? 6.672 12.210 -3.034 1.00 98.00 149 PHE A O 1
ATOM 1184 N N . VAL A 1 150 ? 4.863 11.032 -2.399 1.00 98.19 150 VAL A N 1
ATOM 1185 C CA . VAL A 1 150 ? 4.484 11.935 -1.287 1.00 98.19 150 VAL A CA 1
ATOM 1186 C C . VAL A 1 150 ? 4.795 11.401 0.104 1.00 98.19 150 VAL A C 1
ATOM 1188 O O . VAL A 1 150 ? 4.779 12.160 1.074 1.00 98.19 150 VAL A O 1
ATOM 1191 N N . GLY A 1 151 ? 5.046 10.104 0.215 1.00 98.06 151 GLY A N 1
ATOM 1192 C CA . GLY A 1 151 ? 5.215 9.445 1.496 1.00 98.06 151 GLY A CA 1
ATOM 1193 C C . GLY A 1 151 ? 5.965 8.134 1.379 1.00 98.06 151 GLY A C 1
ATOM 1194 O O . GLY A 1 151 ? 6.528 7.839 0.328 1.00 98.06 151 GLY A O 1
ATOM 1195 N N . ILE A 1 152 ? 5.947 7.362 2.456 1.00 98.81 152 ILE A N 1
ATOM 1196 C CA . ILE A 1 152 ? 6.455 5.995 2.515 1.00 98.81 152 ILE A CA 1
ATOM 1197 C C . ILE A 1 152 ? 5.473 5.116 3.298 1.00 98.81 152 ILE A C 1
ATOM 1199 O O . ILE A 1 152 ? 4.851 5.586 4.257 1.00 98.81 152 ILE A O 1
ATOM 1203 N N . GLY A 1 153 ? 5.327 3.872 2.848 1.00 98.81 153 GLY A N 1
ATOM 1204 C CA . GLY A 1 153 ? 4.544 2.817 3.484 1.00 98.81 153 GLY A CA 1
ATOM 1205 C C . GLY A 1 153 ? 5.417 1.701 4.068 1.00 98.81 153 GLY A C 1
ATOM 1206 O O . GLY A 1 153 ? 6.629 1.643 3.845 1.00 98.81 153 GLY A O 1
ATOM 1207 N N . LEU A 1 154 ? 4.794 0.790 4.809 1.00 98.81 154 LEU A N 1
ATOM 1208 C CA . LEU A 1 154 ? 5.365 -0.489 5.241 1.00 98.81 154 LEU A CA 1
ATOM 1209 C C . LEU A 1 154 ? 4.297 -1.554 5.023 1.00 98.81 154 LEU A C 1
ATOM 1211 O O . LEU A 1 154 ? 3.169 -1.370 5.483 1.00 98.81 154 LEU A O 1
ATOM 1215 N N . ASP A 1 155 ? 4.646 -2.629 4.336 1.00 98.69 155 ASP A N 1
ATOM 1216 C CA . ASP A 1 155 ? 3.728 -3.701 3.957 1.00 98.69 155 ASP A CA 1
ATOM 1217 C C . ASP A 1 155 ? 4.452 -5.052 3.917 1.00 98.69 155 ASP A C 1
ATOM 1219 O O . ASP A 1 155 ? 5.556 -5.193 4.458 1.00 98.69 155 ASP A O 1
ATOM 1223 N N . SER A 1 156 ? 3.818 -6.043 3.285 1.00 98.12 156 SER A N 1
ATOM 1224 C CA . SER A 1 156 ? 4.204 -7.452 3.303 1.00 98.12 156 SER A CA 1
ATOM 1225 C C . SER A 1 156 ? 3.922 -8.134 4.649 1.00 98.12 156 SER A C 1
ATOM 1227 O O . SER A 1 156 ? 3.202 -7.586 5.482 1.00 98.12 156 SER A O 1
ATOM 1229 N N . SER A 1 157 ? 4.456 -9.343 4.859 1.00 97.50 157 SER A N 1
ATOM 1230 C CA . SER A 1 157 ? 4.167 -10.207 6.014 1.00 97.50 157 SER A CA 1
ATOM 1231 C C . SER A 1 157 ? 4.211 -9.448 7.344 1.00 97.50 157 SER A C 1
ATOM 1233 O O . SER A 1 157 ? 5.273 -9.007 7.778 1.00 97.50 157 SER A O 1
ATOM 1235 N N . GLU A 1 158 ? 3.069 -9.286 8.020 1.00 97.38 158 GLU A N 1
ATOM 1236 C CA . GLU A 1 158 ? 3.011 -8.517 9.270 1.00 97.38 158 GLU A CA 1
ATOM 1237 C C . GLU A 1 158 ? 3.562 -9.307 10.467 1.00 97.38 158 GLU A C 1
ATOM 1239 O O . GLU A 1 158 ? 4.337 -8.786 11.282 1.00 97.38 158 GLU A O 1
ATOM 1244 N N . ASN A 1 159 ? 3.158 -10.571 10.583 1.00 95.62 159 ASN A N 1
ATOM 1245 C CA . ASN A 1 159 ? 3.520 -11.427 11.703 1.00 95.62 159 ASN A CA 1
ATOM 1246 C C . ASN A 1 159 ? 5.025 -11.728 11.712 1.00 95.62 159 ASN A C 1
ATOM 1248 O O . ASN A 1 159 ? 5.595 -12.181 10.727 1.00 95.62 159 ASN A O 1
ATOM 1252 N N . GLY A 1 160 ? 5.674 -11.492 12.855 1.00 95.50 160 GLY A N 1
ATOM 1253 C CA . GLY A 1 160 ? 7.119 -11.693 13.025 1.00 95.50 160 GLY A CA 1
ATOM 1254 C C . GLY A 1 160 ? 7.993 -10.496 12.634 1.00 95.50 160 GLY A C 1
ATOM 1255 O O . GLY A 1 160 ? 9.177 -10.495 12.967 1.00 95.50 160 GLY A O 1
ATOM 1256 N N . PHE A 1 161 ? 7.425 -9.450 12.028 1.00 97.62 161 PHE A N 1
ATOM 1257 C CA . PHE A 1 161 ? 8.175 -8.288 11.538 1.00 97.62 161 PHE A CA 1
ATOM 1258 C C . PHE A 1 161 ? 7.642 -6.983 12.135 1.00 97.62 161 PHE A C 1
ATOM 1260 O O . PHE A 1 161 ? 7.064 -6.172 11.413 1.00 97.62 161 PHE A O 1
ATOM 1267 N N . PRO A 1 162 ? 7.751 -6.761 13.454 1.00 97.69 162 PRO A N 1
ATOM 1268 C CA . PRO A 1 162 ? 7.010 -5.703 14.130 1.00 97.69 162 PRO A CA 1
ATOM 1269 C C . PRO A 1 162 ? 7.545 -4.288 13.788 1.00 97.69 162 PRO A C 1
ATOM 1271 O O . PRO A 1 162 ? 8.699 -4.152 13.366 1.00 97.69 162 PRO A O 1
ATOM 1274 N N . PRO A 1 163 ? 6.727 -3.224 13.947 1.00 98.38 163 PRO A N 1
ATOM 1275 C CA . PRO A 1 163 ? 7.051 -1.870 13.477 1.00 98.38 163 PRO A CA 1
ATOM 1276 C C . PRO A 1 163 ? 8.387 -1.310 13.984 1.00 98.38 163 PRO A C 1
ATOM 1278 O O . PRO A 1 163 ? 9.078 -0.605 13.254 1.00 98.38 163 PRO A O 1
ATOM 1281 N N . GLU A 1 164 ? 8.787 -1.636 15.215 1.00 98.44 164 GLU A N 1
ATOM 1282 C CA . GLU A 1 164 ? 10.008 -1.146 15.866 1.00 98.44 164 GLU A CA 1
ATOM 1283 C C . GLU A 1 164 ? 11.281 -1.366 15.041 1.00 98.44 164 GLU A C 1
ATOM 1285 O O . GLU A 1 164 ? 12.185 -0.526 15.097 1.00 98.44 164 GLU A O 1
ATOM 1290 N N . LEU A 1 165 ? 11.329 -2.430 14.230 1.00 98.44 165 LEU A N 1
ATOM 1291 C CA . LEU A 1 165 ? 12.464 -2.748 13.359 1.00 98.44 165 LEU A CA 1
ATOM 1292 C C . LEU A 1 165 ? 12.741 -1.651 12.317 1.00 98.44 165 LEU A C 1
ATOM 1294 O O . LEU A 1 165 ? 13.873 -1.509 11.863 1.00 98.44 165 LEU A O 1
ATOM 1298 N N . PHE A 1 166 ? 11.732 -0.851 11.966 1.00 98.69 166 PHE A N 1
ATOM 1299 C CA . PHE A 1 166 ? 11.785 0.126 10.874 1.00 98.69 166 PHE A CA 1
ATOM 1300 C C . PHE A 1 166 ? 11.879 1.576 11.366 1.00 98.69 166 PHE A C 1
ATOM 1302 O O . PHE A 1 166 ? 11.780 2.516 10.576 1.00 98.69 166 PHE A O 1
ATOM 1309 N N . THR A 1 167 ? 12.112 1.783 12.667 1.00 98.69 167 THR A N 1
ATOM 1310 C CA . THR A 1 167 ? 12.163 3.121 13.283 1.00 98.69 167 THR A CA 1
ATOM 1311 C C . THR A 1 167 ? 13.205 4.035 12.626 1.00 98.69 167 THR A C 1
ATOM 1313 O O . THR A 1 167 ? 12.933 5.216 12.410 1.00 98.69 167 THR A O 1
ATOM 1316 N N . GLU A 1 168 ? 14.386 3.511 12.274 1.00 98.62 168 GLU A N 1
ATOM 1317 C CA . GLU A 1 168 ? 15.433 4.300 11.605 1.00 98.62 168 GLU A CA 1
ATOM 1318 C C . GLU A 1 168 ? 14.987 4.773 10.216 1.00 98.62 168 GLU A C 1
ATOM 1320 O O . GLU A 1 168 ? 15.064 5.969 9.930 1.00 98.62 168 GLU A O 1
ATOM 1325 N N . ILE A 1 169 ? 14.441 3.866 9.399 1.00 98.62 169 ILE A N 1
ATOM 1326 C CA . ILE A 1 169 ? 13.925 4.178 8.059 1.00 98.62 169 ILE A CA 1
ATOM 1327 C C . ILE A 1 169 ? 12.872 5.288 8.129 1.00 98.62 169 ILE A C 1
ATOM 1329 O O . ILE A 1 169 ? 12.938 6.258 7.377 1.00 98.62 169 ILE A O 1
ATOM 1333 N N . TYR A 1 170 ? 11.929 5.192 9.069 1.00 98.81 170 TYR A N 1
ATOM 1334 C CA . TYR A 1 170 ? 10.862 6.184 9.216 1.00 98.81 170 TYR A CA 1
ATOM 1335 C C . TYR A 1 170 ? 11.369 7.527 9.745 1.00 98.81 170 TYR A C 1
ATOM 1337 O O . TYR A 1 170 ? 10.902 8.578 9.306 1.00 98.81 170 TYR A O 1
ATOM 1345 N N . ASN A 1 171 ? 12.344 7.527 10.659 1.00 98.75 171 ASN A N 1
ATOM 1346 C CA . ASN A 1 171 ? 12.988 8.763 11.100 1.00 98.75 171 ASN A CA 1
ATOM 1347 C C . ASN A 1 171 ? 13.675 9.479 9.929 1.00 98.75 171 ASN A C 1
ATOM 1349 O O . ASN A 1 171 ? 13.516 10.693 9.778 1.00 98.75 171 ASN A O 1
ATOM 1353 N N . GLU A 1 172 ? 14.394 8.736 9.087 1.00 98.62 172 GLU A N 1
ATOM 1354 C CA . GLU A 1 172 ? 15.085 9.296 7.929 1.00 98.62 172 GLU A CA 1
ATOM 1355 C C . GLU A 1 172 ? 14.093 9.777 6.859 1.00 98.62 172 GLU A C 1
ATOM 1357 O O . GLU A 1 172 ? 14.183 10.927 6.425 1.00 98.62 172 GLU A O 1
ATOM 1362 N N . ALA A 1 173 ? 13.075 8.980 6.523 1.00 98.56 173 ALA A N 1
ATOM 1363 C CA . ALA A 1 173 ? 12.021 9.359 5.580 1.00 98.56 173 ALA A CA 1
ATOM 1364 C C . ALA A 1 173 ? 11.313 10.664 5.988 1.00 98.56 173 ALA A C 1
ATOM 1366 O O . ALA A 1 173 ? 11.146 11.566 5.164 1.00 98.56 173 ALA A O 1
ATOM 1367 N N . ARG A 1 174 ? 10.973 10.825 7.275 1.00 98.56 174 ARG A N 1
ATOM 1368 C CA . ARG A 1 174 ? 10.397 12.084 7.779 1.00 98.56 174 ARG A CA 1
ATOM 1369 C C . ARG A 1 174 ? 11.384 13.247 7.708 1.00 98.56 174 ARG A C 1
ATOM 1371 O O . ARG A 1 174 ? 10.966 14.369 7.434 1.00 98.56 174 ARG A O 1
ATOM 1378 N N . SER A 1 175 ? 12.683 13.012 7.913 1.00 98.44 175 SER A N 1
ATOM 1379 C CA . SER A 1 175 ? 13.702 14.066 7.771 1.00 98.44 175 SER A CA 1
ATOM 1380 C C . SER A 1 175 ? 13.843 14.562 6.323 1.00 98.44 175 SER A C 1
ATOM 1382 O O . SER A 1 175 ? 14.188 15.720 6.096 1.00 98.44 175 SER A O 1
ATOM 1384 N N . LEU A 1 176 ? 13.483 13.715 5.351 1.00 98.06 176 LEU A N 1
ATOM 1385 C CA . LEU A 1 176 ? 13.364 14.052 3.931 1.00 98.06 176 LEU A CA 1
ATOM 1386 C C . LEU A 1 176 ? 12.028 14.737 3.574 1.00 98.06 176 LEU A C 1
ATOM 1388 O O . LEU A 1 176 ? 11.814 15.106 2.420 1.00 98.06 176 LEU A O 1
ATOM 1392 N N . GLY A 1 177 ? 11.131 14.926 4.548 1.00 98.25 177 GLY A N 1
ATOM 1393 C CA . GLY A 1 177 ? 9.827 15.565 4.363 1.00 98.25 177 GLY A CA 1
ATOM 1394 C C . GLY A 1 177 ? 8.738 14.651 3.794 1.00 98.25 177 GLY A C 1
ATOM 1395 O O . GLY A 1 177 ? 7.708 15.157 3.349 1.00 98.25 177 GLY A O 1
ATOM 1396 N N . LEU A 1 178 ? 8.948 13.331 3.791 1.00 98.69 178 LEU A N 1
ATOM 1397 C CA . LEU A 1 178 ? 7.933 12.361 3.380 1.00 98.69 178 LEU A CA 1
ATOM 1398 C C . LEU A 1 178 ? 6.882 12.170 4.477 1.00 98.69 178 LEU A C 1
ATOM 1400 O O . LEU A 1 178 ? 7.208 12.125 5.666 1.00 98.69 178 LEU A O 1
ATOM 1404 N N . ARG A 1 179 ? 5.623 12.009 4.058 1.00 98.75 179 ARG A N 1
ATOM 1405 C CA . ARG A 1 179 ? 4.535 11.548 4.932 1.00 98.75 179 ARG A CA 1
ATOM 1406 C C . ARG A 1 179 ? 4.673 10.054 5.213 1.00 98.75 179 ARG A C 1
ATOM 1408 O O . ARG A 1 179 ? 5.273 9.333 4.419 1.00 98.75 179 ARG A O 1
ATOM 1415 N N . VAL A 1 180 ? 4.117 9.575 6.320 1.00 98.81 180 VAL A N 1
ATOM 1416 C CA . VAL A 1 180 ? 4.321 8.186 6.772 1.00 98.81 180 VAL A CA 1
ATOM 1417 C C . VAL A 1 180 ? 3.005 7.466 7.060 1.00 98.81 180 VAL A C 1
ATOM 1419 O O . VAL A 1 180 ? 2.122 8.008 7.726 1.00 98.81 180 VAL A O 1
ATOM 1422 N N . THR A 1 181 ? 2.891 6.234 6.569 1.00 98.88 181 THR A N 1
ATOM 1423 C CA . THR A 1 181 ? 1.782 5.294 6.809 1.00 98.88 181 THR A CA 1
ATOM 1424 C C . THR A 1 181 ? 2.337 3.883 6.964 1.00 98.88 181 THR A C 1
ATOM 1426 O O . THR A 1 181 ? 3.454 3.641 6.526 1.00 98.88 181 THR A O 1
ATOM 1429 N N . ALA A 1 182 ? 1.602 2.953 7.567 1.00 98.88 182 ALA A N 1
ATOM 1430 C CA . ALA A 1 182 ? 2.035 1.561 7.673 1.00 98.88 182 ALA A CA 1
ATOM 1431 C C . ALA A 1 182 ? 0.847 0.605 7.794 1.00 98.88 182 ALA A C 1
ATOM 1433 O O . ALA A 1 182 ? -0.121 0.913 8.498 1.00 98.88 182 ALA A O 1
ATOM 1434 N N . HIS A 1 183 ? 0.989 -0.588 7.212 1.00 98.88 183 HIS A N 1
ATOM 1435 C CA . HIS A 1 183 ? 0.130 -1.731 7.505 1.00 98.88 183 HIS A CA 1
ATOM 1436 C C . HIS A 1 183 ? 0.356 -2.166 8.950 1.00 98.88 183 HIS A C 1
ATOM 1438 O O . HIS A 1 183 ? 1.474 -2.518 9.359 1.00 98.88 183 HIS A O 1
ATOM 1444 N N . ALA A 1 184 ? -0.710 -2.119 9.741 1.00 98.75 184 ALA A N 1
ATOM 1445 C CA . ALA A 1 184 ? -0.693 -2.590 11.113 1.00 98.75 184 ALA A CA 1
ATOM 1446 C C . ALA A 1 184 ? -2.093 -3.008 11.556 1.00 98.75 184 ALA A C 1
ATOM 1448 O O . ALA A 1 184 ? -3.078 -2.329 11.264 1.00 98.75 184 ALA A O 1
ATOM 1449 N N . GLY A 1 185 ? -2.177 -4.089 12.328 1.00 98.12 185 GLY A N 1
ATOM 1450 C CA . GLY A 1 185 ? -3.457 -4.569 12.840 1.00 98.12 185 GLY A CA 1
ATOM 1451 C C . GLY A 1 185 ? -4.322 -5.235 11.769 1.00 98.12 185 GLY A C 1
ATOM 1452 O O . GLY A 1 185 ? -5.549 -5.172 11.872 1.00 98.12 185 GLY A O 1
ATOM 1453 N N . GLU A 1 186 ? -3.701 -5.820 10.743 1.00 97.12 186 GLU A N 1
ATOM 1454 C CA . GLU A 1 186 ? -4.365 -6.678 9.762 1.00 97.12 186 GLU A CA 1
ATOM 1455 C C . GLU A 1 186 ? -4.371 -8.126 10.271 1.00 97.12 186 GLU A C 1
ATOM 1457 O O . GLU A 1 186 ? -5.415 -8.639 10.676 1.00 97.12 186 GLU A O 1
ATOM 1462 N N . GLU A 1 187 ? -3.190 -8.750 10.329 1.00 94.75 187 GLU A N 1
ATOM 1463 C CA . GLU A 1 187 ? -2.969 -10.046 10.980 1.00 94.75 187 GLU A CA 1
ATOM 1464 C C . GLU A 1 187 ? -2.295 -9.877 12.351 1.00 94.75 187 GLU A C 1
ATOM 1466 O O . GLU A 1 187 ? -2.529 -10.663 13.276 1.00 94.75 187 GLU A O 1
ATOM 1471 N N . GLY A 1 188 ? -1.479 -8.834 12.508 1.00 95.75 188 GLY A N 1
ATOM 1472 C CA . GLY A 1 188 ? -0.749 -8.514 13.730 1.00 95.75 188 GLY A CA 1
ATOM 1473 C C . GLY A 1 188 ? -1.630 -7.891 14.818 1.00 95.75 188 GLY A C 1
ATOM 1474 O O . GLY A 1 188 ? -2.734 -7.424 14.552 1.00 95.75 188 GLY A O 1
ATOM 1475 N N . PRO A 1 189 ? -1.182 -7.896 16.083 1.00 97.75 189 PRO A N 1
ATOM 1476 C CA . PRO A 1 189 ? -1.993 -7.432 17.208 1.00 97.75 189 PRO A CA 1
ATOM 1477 C C . PRO A 1 189 ? -2.265 -5.921 17.157 1.00 97.75 189 PRO A C 1
ATOM 1479 O O . PRO A 1 189 ? -1.509 -5.164 16.551 1.00 97.75 189 PRO A O 1
ATOM 1482 N N . ALA A 1 190 ? -3.280 -5.459 17.898 1.00 98.38 190 ALA A N 1
ATOM 1483 C CA . ALA A 1 190 ? -3.564 -4.030 18.100 1.00 98.38 190 ALA A CA 1
ATOM 1484 C C . ALA A 1 190 ? -2.330 -3.223 18.560 1.00 98.38 190 ALA A C 1
ATOM 1486 O O . ALA A 1 190 ? -2.159 -2.065 18.184 1.00 98.38 190 ALA A O 1
ATOM 1487 N N . GLU A 1 191 ? -1.422 -3.854 19.312 1.00 98.56 191 GLU A N 1
ATOM 1488 C CA . GLU A 1 191 ? -0.152 -3.259 19.740 1.00 98.56 191 GLU A CA 1
ATOM 1489 C C . GLU A 1 191 ? 0.711 -2.784 18.558 1.00 98.56 191 GLU A C 1
ATOM 1491 O O . GLU A 1 191 ? 1.367 -1.748 18.668 1.00 98.56 191 GLU A O 1
ATOM 1496 N N . ASN A 1 192 ? 0.677 -3.469 17.408 1.00 98.69 192 ASN A N 1
ATOM 1497 C CA . ASN A 1 192 ? 1.384 -3.009 16.211 1.00 98.69 192 ASN A CA 1
ATOM 1498 C C . ASN A 1 192 ? 0.850 -1.655 15.737 1.00 98.69 192 ASN A C 1
ATOM 1500 O O . ASN A 1 192 ? 1.634 -0.813 15.312 1.00 98.69 192 ASN A O 1
ATOM 1504 N N . VAL A 1 193 ? -0.456 -1.403 15.853 1.00 98.88 193 VAL A N 1
ATOM 1505 C CA . VAL A 1 193 ? -1.042 -0.100 15.510 1.00 98.88 193 VAL A CA 1
ATOM 1506 C C . VAL A 1 193 ? -0.506 0.976 16.451 1.00 98.88 193 VAL A C 1
ATOM 1508 O O . VAL A 1 193 ? 0.002 1.999 15.991 1.00 98.88 193 VAL A O 1
ATOM 1511 N N . THR A 1 194 ? -0.527 0.724 17.762 1.00 98.81 194 THR A N 1
ATOM 1512 C CA . THR A 1 194 ? 0.047 1.632 18.769 1.00 98.81 194 THR A CA 1
ATOM 1513 C C . THR A 1 194 ? 1.524 1.921 18.490 1.00 98.81 194 THR A C 1
ATOM 1515 O O . THR A 1 194 ? 1.925 3.084 18.440 1.00 98.81 194 THR A O 1
ATOM 1518 N N . LYS A 1 195 ? 2.335 0.893 18.214 1.00 98.75 195 LYS A N 1
ATOM 1519 C CA . LYS A 1 195 ? 3.760 1.045 17.884 1.00 98.75 195 LYS A CA 1
ATOM 1520 C C . LYS A 1 195 ? 3.994 1.789 16.570 1.00 98.75 195 LYS A C 1
ATOM 1522 O O . LYS A 1 195 ? 4.908 2.608 16.503 1.00 98.75 195 LYS A O 1
ATOM 1527 N N . SER A 1 196 ? 3.173 1.575 15.546 1.00 98.88 196 SER A N 1
ATOM 1528 C CA . SER A 1 196 ? 3.243 2.342 14.296 1.00 98.88 196 SER A CA 1
ATOM 1529 C C . SER A 1 196 ? 2.945 3.830 14.523 1.00 98.88 196 SER A C 1
ATOM 1531 O O . SER A 1 196 ? 3.604 4.696 13.941 1.00 98.88 196 SER A O 1
ATOM 1533 N N . LEU A 1 197 ? 2.021 4.168 15.424 1.00 98.88 197 LEU A N 1
ATOM 1534 C CA . LEU A 1 197 ? 1.771 5.560 15.811 1.00 98.88 197 LEU A CA 1
ATOM 1535 C C . LEU A 1 197 ? 2.907 6.137 16.672 1.00 98.88 197 LEU A C 1
ATOM 1537 O O . LEU A 1 197 ? 3.314 7.283 16.485 1.00 98.88 197 LEU A O 1
ATOM 1541 N N . ASP A 1 198 ? 3.453 5.359 17.605 1.00 98.81 198 ASP A N 1
ATOM 1542 C CA . ASP A 1 198 ? 4.413 5.861 18.592 1.00 98.81 198 ASP A CA 1
ATOM 1543 C C . ASP A 1 198 ? 5.856 5.885 18.100 1.00 98.81 198 ASP A C 1
ATOM 1545 O O . ASP A 1 198 ? 6.582 6.839 18.387 1.00 98.81 198 ASP A O 1
ATOM 1549 N N . LEU A 1 199 ? 6.283 4.871 17.358 1.00 98.81 199 LEU A N 1
ATOM 1550 C CA . LEU A 1 199 ? 7.665 4.710 16.907 1.00 98.81 199 LEU A CA 1
ATOM 1551 C C . LEU A 1 199 ? 7.826 5.240 15.484 1.00 98.81 199 LEU A C 1
ATOM 1553 O O . LEU A 1 199 ? 8.677 6.094 15.220 1.00 98.81 199 LEU A O 1
ATOM 1557 N N . LEU A 1 200 ? 6.947 4.801 14.582 1.00 98.81 200 LEU A N 1
ATOM 1558 C CA . LEU A 1 200 ? 6.994 5.184 13.170 1.00 98.81 200 LEU A CA 1
ATOM 1559 C C . LEU A 1 200 ? 6.350 6.556 12.905 1.00 98.81 200 LEU A C 1
ATOM 1561 O O . LEU A 1 200 ? 6.640 7.190 11.889 1.00 98.81 200 LEU A O 1
ATOM 1565 N N . LYS A 1 201 ? 5.563 7.071 13.860 1.00 98.81 201 LYS A N 1
ATOM 1566 C CA . LYS A 1 201 ? 4.828 8.348 13.769 1.00 98.81 201 LYS A CA 1
ATOM 1567 C C . LYS A 1 201 ? 3.881 8.402 12.571 1.00 98.81 201 LYS A C 1
ATOM 1569 O O . LYS A 1 201 ? 3.761 9.451 11.943 1.00 98.81 201 LYS A O 1
ATOM 1574 N N . CYS A 1 202 ? 3.244 7.275 12.254 1.00 98.88 202 CYS A N 1
ATOM 1575 C CA . CYS A 1 202 ? 2.316 7.176 11.132 1.00 98.88 202 CYS A CA 1
ATOM 1576 C C . CYS A 1 202 ? 1.169 8.192 11.254 1.00 98.88 202 CYS A C 1
ATOM 1578 O O . CYS A 1 202 ? 0.632 8.417 12.338 1.00 98.88 202 CYS A O 1
ATOM 1580 N N . GLU A 1 203 ? 0.791 8.799 10.130 1.00 98.69 203 GLU A N 1
ATOM 1581 C CA . GLU A 1 203 ? -0.286 9.797 10.044 1.00 98.69 203 GLU A CA 1
ATOM 1582 C C . GLU A 1 203 ? -1.657 9.158 9.769 1.00 98.69 203 GLU A C 1
ATOM 1584 O O . GLU A 1 203 ? -2.704 9.747 10.046 1.00 98.69 203 GLU A O 1
ATOM 1589 N N . ARG A 1 204 ? -1.640 7.941 9.223 1.00 98.75 204 ARG A N 1
ATOM 1590 C CA . ARG A 1 204 ? -2.773 7.027 9.074 1.00 98.75 204 ARG A CA 1
ATOM 1591 C C . ARG A 1 204 ? -2.271 5.596 9.271 1.00 98.75 204 ARG A C 1
ATOM 1593 O O . ARG A 1 204 ? -1.062 5.370 9.283 1.00 98.75 204 ARG A O 1
ATOM 1600 N N . ILE A 1 205 ? -3.191 4.657 9.423 1.00 98.94 205 ILE A N 1
ATOM 1601 C CA . ILE A 1 205 ? -2.882 3.233 9.560 1.00 98.94 205 ILE A CA 1
ATOM 1602 C C . ILE A 1 205 ? -3.587 2.483 8.443 1.00 98.94 205 ILE A C 1
ATOM 1604 O O . ILE A 1 205 ? -4.774 2.711 8.200 1.00 98.94 205 ILE A O 1
ATOM 1608 N N . ASP A 1 206 ? -2.853 1.595 7.783 1.00 98.88 206 ASP A N 1
ATOM 1609 C CA . ASP A 1 206 ? -3.408 0.751 6.740 1.00 98.88 206 ASP A CA 1
ATOM 1610 C C . ASP A 1 206 ? -3.976 -0.541 7.353 1.00 98.88 206 ASP A C 1
ATOM 1612 O O . ASP A 1 206 ? -3.351 -1.157 8.221 1.00 98.88 206 ASP A O 1
ATOM 1616 N N . HIS A 1 207 ? -5.211 -0.889 6.971 1.00 98.75 207 HIS A N 1
ATOM 1617 C CA . HIS A 1 207 ? -6.129 -1.817 7.655 1.00 98.75 207 HIS A CA 1
ATOM 1618 C C . HIS A 1 207 ? -6.579 -1.363 9.052 1.00 98.75 207 HIS A C 1
ATOM 1620 O O . HIS A 1 207 ? -7.655 -0.779 9.190 1.00 98.75 207 HIS A O 1
ATOM 1626 N N . GLY A 1 208 ? -5.815 -1.677 10.104 1.00 98.56 208 GLY A N 1
ATOM 1627 C CA . GLY A 1 208 ? -6.150 -1.341 11.493 1.00 98.56 208 GLY A CA 1
ATOM 1628 C C . GLY A 1 208 ? -7.373 -2.057 12.081 1.00 98.56 208 GLY A C 1
ATOM 1629 O O . GLY A 1 208 ? -7.873 -1.640 13.126 1.00 98.56 208 GLY A O 1
ATOM 1630 N N . ILE A 1 209 ? -7.885 -3.125 11.457 1.00 98.56 209 ILE A N 1
ATOM 1631 C CA . ILE A 1 209 ? -9.118 -3.793 11.914 1.00 98.56 209 ILE A CA 1
ATOM 1632 C C . ILE A 1 209 ? -8.983 -4.337 13.344 1.00 98.56 209 ILE A C 1
ATOM 1634 O O . ILE A 1 209 ? -9.914 -4.228 14.142 1.00 98.56 209 ILE A O 1
ATOM 1638 N N . ARG A 1 210 ? -7.796 -4.818 13.724 1.00 98.50 210 ARG A N 1
ATOM 1639 C CA . ARG A 1 210 ? -7.541 -5.348 15.069 1.00 98.50 210 ARG A CA 1
ATOM 1640 C C . ARG A 1 210 ? -7.453 -4.268 16.149 1.00 98.50 210 ARG A C 1
ATOM 1642 O O . ARG A 1 210 ? -7.448 -4.603 17.327 1.00 98.50 210 ARG A O 1
ATOM 1649 N N . SER A 1 211 ? -7.493 -2.975 15.803 1.00 98.69 211 SER A N 1
ATOM 1650 C CA . SER A 1 211 ? -7.631 -1.899 16.798 1.00 98.69 211 SER A CA 1
ATOM 1651 C C . SER A 1 211 ? -8.901 -2.015 17.644 1.00 98.69 211 SER A C 1
ATOM 1653 O O . SER A 1 211 ? -8.931 -1.502 18.756 1.00 98.69 211 SER A O 1
ATOM 1655 N N . ALA A 1 212 ? -9.936 -2.703 17.154 1.00 98.19 212 ALA A N 1
ATOM 1656 C CA . ALA A 1 212 ? -11.169 -2.934 17.905 1.00 98.19 212 ALA A CA 1
ATOM 1657 C C . ALA A 1 212 ? -11.003 -3.853 19.130 1.00 98.19 212 ALA A C 1
ATOM 1659 O O . ALA A 1 212 ? -11.889 -3.895 19.982 1.00 98.19 212 ALA A O 1
ATOM 1660 N N . GLU A 1 213 ? -9.881 -4.568 19.232 1.00 98.31 213 GLU A N 1
ATOM 1661 C CA . GLU A 1 213 ? -9.547 -5.423 20.376 1.00 98.31 213 GLU A CA 1
ATOM 1662 C C . GLU A 1 213 ? -9.044 -4.619 21.588 1.00 98.31 213 GLU A C 1
ATOM 1664 O O . GLU A 1 213 ? -8.999 -5.150 22.697 1.00 98.31 213 GLU A O 1
ATOM 1669 N N . ASP A 1 214 ? -8.696 -3.341 21.392 1.00 98.50 214 ASP A N 1
ATOM 1670 C CA . ASP A 1 214 ? -8.155 -2.449 22.418 1.00 98.50 214 ASP A CA 1
ATOM 1671 C C . ASP A 1 214 ? -9.020 -1.173 22.551 1.00 98.50 214 ASP A C 1
ATOM 1673 O O . ASP A 1 214 ? -8.929 -0.251 21.730 1.00 98.50 214 ASP A O 1
ATOM 1677 N N . PRO A 1 215 ? -9.862 -1.079 23.600 1.00 98.19 215 PRO A N 1
ATOM 1678 C CA . PRO A 1 215 ? -10.699 0.095 23.837 1.00 98.19 215 PRO A CA 1
ATOM 1679 C C . PRO A 1 215 ? -9.921 1.405 24.030 1.00 98.19 215 PRO A C 1
ATOM 1681 O O . PRO A 1 215 ? -10.420 2.466 23.648 1.00 98.19 215 PRO A O 1
ATOM 1684 N N . GLU A 1 216 ? -8.715 1.368 24.608 1.00 98.50 216 GLU A N 1
ATOM 1685 C CA . GLU A 1 216 ? -7.901 2.574 24.806 1.00 98.50 216 GLU A CA 1
ATOM 1686 C C . GLU A 1 216 ? -7.354 3.081 23.471 1.00 98.50 216 GLU A C 1
ATOM 1688 O O . GLU A 1 216 ? -7.355 4.291 23.206 1.00 98.50 216 GLU A O 1
ATOM 1693 N N . LEU A 1 217 ? -6.963 2.156 22.592 1.00 98.75 217 LEU A N 1
ATOM 1694 C CA . LEU A 1 217 ? -6.552 2.484 21.235 1.00 98.75 217 LEU A CA 1
ATOM 1695 C C . LEU A 1 217 ? -7.701 3.105 20.430 1.00 98.75 217 LEU A C 1
ATOM 1697 O O . LEU A 1 217 ? -7.482 4.117 19.766 1.00 98.75 217 LEU A O 1
ATOM 1701 N N . LEU A 1 218 ? -8.932 2.590 20.529 1.00 98.75 218 LEU A N 1
ATOM 1702 C CA . LEU A 1 218 ? -10.094 3.210 19.870 1.00 98.75 218 LEU A CA 1
ATOM 1703 C C . LEU A 1 218 ? -10.297 4.669 20.309 1.00 98.75 218 LEU A C 1
ATOM 1705 O O . LEU A 1 218 ? -10.465 5.556 19.468 1.00 98.75 218 LEU A O 1
ATOM 1709 N N . VAL A 1 219 ? -10.214 4.938 21.618 1.00 98.69 219 VAL A N 1
ATOM 1710 C CA . VAL A 1 219 ? -10.305 6.303 22.166 1.00 98.69 219 VAL A CA 1
ATOM 1711 C C . VAL A 1 219 ? -9.196 7.192 21.603 1.00 98.69 219 VAL A C 1
ATOM 1713 O O . VAL A 1 219 ? -9.451 8.338 21.217 1.00 98.69 219 VAL A O 1
ATOM 1716 N N . ARG A 1 220 ? -7.964 6.677 21.529 1.00 98.62 220 ARG A N 1
ATOM 1717 C CA . ARG A 1 220 ? -6.825 7.401 20.959 1.00 98.62 220 ARG A CA 1
ATOM 1718 C C . ARG A 1 220 ? -7.049 7.737 19.485 1.00 98.62 220 ARG A C 1
ATOM 1720 O O . ARG A 1 220 ? -6.918 8.906 19.121 1.00 98.62 220 ARG A O 1
ATOM 1727 N N . LEU A 1 221 ? -7.400 6.748 18.662 1.00 98.88 221 LEU A N 1
ATOM 1728 C CA . LEU A 1 221 ? -7.617 6.909 17.221 1.00 98.88 221 LEU A CA 1
ATOM 1729 C C . LEU A 1 221 ? -8.685 7.972 16.936 1.00 98.88 221 LEU A C 1
ATOM 1731 O O . LEU A 1 221 ? -8.472 8.854 16.101 1.00 98.88 221 LEU A O 1
ATOM 1735 N N . ALA A 1 222 ? -9.794 7.947 17.679 1.00 98.81 222 ALA A N 1
ATOM 1736 C CA . ALA A 1 222 ? -10.859 8.940 17.569 1.00 98.81 222 ALA A CA 1
ATOM 1737 C C . ALA A 1 222 ? -10.392 10.346 17.988 1.00 98.81 222 ALA A C 1
ATOM 1739 O O . ALA A 1 222 ? -10.592 11.319 17.253 1.00 98.81 222 ALA A O 1
ATOM 1740 N N . ARG A 1 223 ? -9.718 10.461 19.142 1.00 98.75 223 ARG A N 1
ATOM 1741 C CA . ARG A 1 223 ? -9.187 11.732 19.667 1.00 98.75 223 ARG A CA 1
ATOM 1742 C C . ARG A 1 223 ? -8.196 12.382 18.702 1.00 98.75 223 ARG A C 1
ATOM 1744 O O . ARG A 1 223 ? -8.274 13.584 18.455 1.00 98.75 223 ARG A O 1
ATOM 1751 N N . GLU A 1 224 ? -7.261 11.594 18.182 1.00 98.69 224 GLU A N 1
ATOM 1752 C CA . GLU A 1 224 ? -6.185 12.046 17.291 1.00 98.69 224 GLU A CA 1
ATOM 1753 C C . GLU A 1 224 ? -6.630 12.129 15.826 1.00 98.69 224 GLU A C 1
ATOM 1755 O O . GLU A 1 224 ? -5.906 12.677 14.997 1.00 98.69 224 GLU A O 1
ATOM 1760 N N . LYS A 1 225 ? -7.853 11.673 15.514 1.00 98.56 225 LYS A N 1
ATOM 1761 C CA . LYS A 1 225 ? -8.433 11.643 14.164 1.00 98.56 225 LYS A CA 1
ATOM 1762 C C . LYS A 1 225 ? -7.578 10.852 13.169 1.00 98.56 225 LYS A C 1
ATOM 1764 O O . LYS A 1 225 ? -7.546 11.202 11.986 1.00 98.56 225 LYS A O 1
ATOM 1769 N N . ILE A 1 226 ? -6.925 9.797 13.649 1.00 98.75 226 ILE A N 1
ATOM 1770 C CA . ILE A 1 226 ? -6.169 8.865 12.812 1.00 98.75 226 ILE A CA 1
ATOM 1771 C C . ILE A 1 226 ? -7.152 8.144 11.888 1.00 98.75 226 ILE A C 1
ATOM 1773 O O . ILE A 1 226 ? -8.194 7.664 12.336 1.00 98.75 226 ILE A O 1
ATOM 1777 N N . LEU A 1 227 ? -6.837 8.119 10.593 1.00 98.81 227 LEU A N 1
ATOM 1778 C CA . LEU A 1 227 ? -7.618 7.406 9.587 1.00 98.81 227 LEU A CA 1
ATOM 1779 C C . LEU A 1 227 ? -7.142 5.951 9.497 1.00 98.81 227 LEU A C 1
ATOM 1781 O O . LEU A 1 227 ? -5.937 5.717 9.415 1.00 98.81 227 LEU A O 1
ATOM 1785 N N . LEU A 1 228 ? -8.083 5.009 9.459 1.00 98.94 228 LEU A N 1
ATOM 1786 C CA . LEU A 1 228 ? -7.841 3.612 9.092 1.00 98.94 228 LEU A CA 1
ATOM 1787 C C . LEU A 1 228 ? -8.242 3.373 7.624 1.00 98.94 228 LEU A C 1
ATOM 1789 O O . LEU A 1 228 ? -9.364 3.713 7.244 1.00 98.94 228 LEU A O 1
ATOM 1793 N N . THR A 1 229 ? -7.373 2.802 6.790 1.00 98.81 229 THR A N 1
ATOM 1794 C CA . THR A 1 229 ? -7.716 2.441 5.397 1.00 98.81 229 THR A CA 1
ATOM 1795 C C . THR A 1 229 ? -8.159 0.972 5.344 1.00 98.81 229 THR A C 1
ATOM 1797 O O . THR A 1 229 ? -7.363 0.058 5.167 1.00 98.81 229 THR A O 1
ATOM 1800 N N . VAL A 1 230 ? -9.447 0.715 5.600 1.00 98.81 230 VAL A N 1
ATOM 1801 C CA . VAL A 1 230 ? -9.980 -0.651 5.745 1.00 98.81 230 VAL A CA 1
ATOM 1802 C C . VAL A 1 230 ? -10.216 -1.285 4.374 1.00 98.81 230 VAL A C 1
ATOM 1804 O O . VAL A 1 230 ? -10.784 -0.652 3.482 1.00 98.81 230 VAL A O 1
ATOM 1807 N N . CYS A 1 231 ? -9.868 -2.565 4.234 1.00 98.75 231 CYS A N 1
ATOM 1808 C CA . CYS A 1 231 ? -9.919 -3.312 2.977 1.00 98.75 231 CYS A CA 1
ATOM 1809 C C . CYS A 1 231 ? -10.840 -4.549 3.088 1.00 98.75 231 CYS A C 1
ATOM 1811 O O . CYS A 1 231 ? -10.356 -5.667 3.267 1.00 98.75 231 CYS A O 1
ATOM 1813 N N . PRO A 1 232 ? -12.178 -4.402 2.978 1.00 98.62 232 PRO A N 1
ATOM 1814 C CA . PRO A 1 232 ? -13.123 -5.456 3.361 1.00 98.62 232 PRO A CA 1
ATOM 1815 C C . PRO A 1 232 ? -12.952 -6.793 2.634 1.00 98.62 232 PRO A C 1
ATOM 1817 O O . PRO A 1 232 ? -12.972 -7.849 3.266 1.00 98.62 232 PRO A O 1
ATOM 1820 N N . LEU A 1 233 ? -12.792 -6.762 1.307 1.00 98.44 233 LEU A N 1
ATOM 1821 C CA . LEU A 1 233 ? -12.649 -7.982 0.508 1.00 98.44 233 LEU A CA 1
ATOM 1822 C C . LEU A 1 233 ? -11.276 -8.637 0.698 1.00 98.44 233 LEU A C 1
ATOM 1824 O O . LEU A 1 233 ? -11.195 -9.866 0.702 1.00 98.44 233 LEU A O 1
ATOM 1828 N N . SER A 1 234 ? -10.233 -7.834 0.933 1.00 98.31 234 SER A N 1
ATOM 1829 C CA . SER A 1 234 ? -8.906 -8.311 1.336 1.00 98.31 234 SER A CA 1
ATOM 1830 C C . SER A 1 234 ? -8.975 -9.062 2.659 1.00 98.31 234 SER A C 1
ATOM 1832 O O . SER A 1 234 ? -8.662 -10.250 2.704 1.00 98.31 234 SER A O 1
ATOM 1834 N N . ASN A 1 235 ? -9.544 -8.446 3.700 1.00 98.38 235 ASN A N 1
ATOM 1835 C CA . ASN A 1 235 ? -9.629 -9.062 5.022 1.00 98.38 235 ASN A CA 1
ATOM 1836 C C . ASN A 1 235 ? -10.388 -10.406 5.023 1.00 98.38 235 ASN A C 1
ATOM 1838 O O . ASN A 1 235 ? -10.061 -11.293 5.811 1.00 98.38 235 ASN A O 1
ATOM 1842 N N . VAL A 1 236 ? -11.370 -10.590 4.132 1.00 98.12 236 VAL A N 1
ATOM 1843 C CA . VAL A 1 236 ? -12.043 -11.889 3.928 1.00 98.12 236 VAL A CA 1
ATOM 1844 C C . VAL A 1 236 ? -11.178 -12.862 3.119 1.00 98.12 236 VAL A C 1
ATOM 1846 O O . VAL A 1 236 ? -11.063 -14.042 3.468 1.00 98.12 236 VAL A O 1
ATOM 1849 N N . SER A 1 237 ? -10.580 -12.391 2.022 1.00 97.38 237 SER A N 1
ATOM 1850 C CA . SER A 1 237 ? -9.770 -13.213 1.111 1.00 97.38 237 SER A CA 1
ATOM 1851 C C . SER A 1 237 ? -8.526 -13.776 1.800 1.00 97.38 237 SER A C 1
ATOM 1853 O O . SER A 1 237 ? -8.167 -14.929 1.560 1.00 97.38 237 SER A O 1
ATOM 1855 N N . LEU A 1 238 ? -7.934 -12.996 2.706 1.00 97.06 238 LEU A N 1
ATOM 1856 C CA . LEU A 1 238 ? -6.733 -13.327 3.474 1.00 97.06 238 LEU A CA 1
ATOM 1857 C C . LEU A 1 238 ? -7.031 -13.977 4.831 1.00 97.06 238 LEU A C 1
ATOM 1859 O O . LEU A 1 238 ? -6.114 -14.294 5.578 1.00 97.06 238 LEU A O 1
ATOM 1863 N N . ARG A 1 239 ? -8.309 -14.254 5.129 1.00 97.00 239 ARG A N 1
ATOM 1864 C CA . ARG A 1 239 ? -8.765 -14.952 6.348 1.00 97.00 239 ARG A CA 1
ATOM 1865 C C . ARG A 1 239 ? -8.544 -14.188 7.656 1.00 97.00 239 ARG A C 1
ATOM 1867 O O . ARG A 1 239 ? -8.625 -14.802 8.719 1.00 97.00 239 ARG A O 1
ATOM 1874 N N . CYS A 1 240 ? -8.357 -12.869 7.605 1.00 97.00 240 CYS A N 1
ATOM 1875 C CA . CYS A 1 240 ? -8.368 -12.023 8.803 1.00 97.00 240 CYS A CA 1
ATOM 1876 C C . CYS A 1 240 ? -9.760 -12.032 9.464 1.00 97.00 240 CYS A C 1
ATOM 1878 O O . CYS A 1 240 ? -9.875 -12.037 10.686 1.00 97.00 240 CYS A O 1
ATOM 1880 N N . VAL A 1 241 ? -10.816 -12.085 8.645 1.00 97.50 241 VAL A N 1
ATOM 1881 C CA . VAL A 1 241 ? -12.210 -12.329 9.049 1.00 97.50 241 VAL A CA 1
ATOM 1882 C C . VAL A 1 241 ? -12.862 -13.351 8.113 1.00 97.50 241 VAL A C 1
ATOM 1884 O O . VAL A 1 241 ? -12.370 -13.597 7.010 1.00 97.50 241 VAL A O 1
ATOM 1887 N N . LYS A 1 242 ? -13.970 -13.978 8.525 1.00 97.19 242 LYS A N 1
ATOM 1888 C CA . LYS A 1 242 ? -14.668 -14.979 7.693 1.00 97.19 242 LYS A CA 1
ATOM 1889 C C . LYS A 1 242 ? -15.665 -14.358 6.724 1.00 97.19 242 LYS A C 1
ATOM 1891 O O . LYS A 1 242 ? -15.878 -14.906 5.645 1.00 97.19 242 LYS A O 1
ATOM 1896 N N . ASP A 1 243 ? -16.280 -13.250 7.118 1.00 98.06 243 ASP A N 1
ATOM 1897 C CA . ASP A 1 243 ? -17.257 -12.509 6.326 1.00 98.06 243 ASP A CA 1
ATOM 1898 C C . ASP A 1 243 ? -17.095 -11.005 6.571 1.00 98.06 243 ASP A C 1
ATOM 1900 O O . ASP A 1 243 ? -16.620 -10.581 7.625 1.00 98.06 243 ASP A O 1
ATOM 1904 N N . VAL A 1 244 ? -17.519 -10.186 5.607 1.00 98.50 244 VAL A N 1
ATOM 1905 C CA . VAL A 1 244 ? -17.499 -8.722 5.725 1.00 98.50 244 VAL A CA 1
ATOM 1906 C C . VAL A 1 244 ? -18.302 -8.247 6.943 1.00 98.50 244 VAL A C 1
ATOM 1908 O O . VAL A 1 244 ? -17.922 -7.252 7.556 1.00 98.50 244 VAL A O 1
ATOM 1911 N N . SER A 1 245 ? -19.355 -8.967 7.351 1.00 98.25 245 SER A N 1
ATOM 1912 C CA . SER A 1 245 ? -20.144 -8.640 8.547 1.00 98.25 245 SER A CA 1
ATOM 1913 C C . SER A 1 245 ? -19.369 -8.764 9.863 1.00 98.25 245 SER A C 1
ATOM 1915 O O . SER A 1 245 ? -19.810 -8.234 10.878 1.00 98.25 245 SER A O 1
ATOM 1917 N N . GLU A 1 246 ? -18.241 -9.483 9.875 1.00 98.38 246 GLU A N 1
ATOM 1918 C CA . GLU A 1 246 ? -17.379 -9.623 11.058 1.00 98.38 246 GLU A CA 1
ATOM 1919 C C . GLU A 1 246 ? -16.401 -8.446 11.219 1.00 98.38 246 GLU A C 1
ATOM 1921 O O . GLU A 1 246 ? -15.730 -8.341 12.245 1.00 98.38 246 GLU A O 1
ATOM 1926 N N . LEU A 1 247 ? -16.312 -7.539 10.237 1.00 98.50 247 LEU A N 1
ATOM 1927 C CA . LEU A 1 247 ? -15.464 -6.355 10.351 1.00 98.50 247 LEU A CA 1
ATOM 1928 C C . LEU A 1 247 ? -15.979 -5.413 11.452 1.00 98.50 247 LEU A C 1
ATOM 1930 O O . LEU A 1 247 ? -17.182 -5.145 11.530 1.00 98.50 247 LEU A O 1
ATOM 1934 N N . PRO A 1 248 ? -15.088 -4.790 12.241 1.00 98.06 248 PRO A N 1
ATOM 1935 C CA . PRO A 1 248 ? -15.474 -3.937 13.365 1.00 98.06 248 PRO A CA 1
ATOM 1936 C C . PRO A 1 248 ? -15.913 -2.523 12.939 1.00 98.06 248 PRO A C 1
ATOM 1938 O O . PRO A 1 248 ? -15.684 -1.542 13.646 1.00 98.06 248 PRO A O 1
ATOM 1941 N N . LEU A 1 249 ? -16.574 -2.386 11.783 1.00 98.44 249 LEU A N 1
ATOM 1942 C CA . LEU A 1 249 ? -16.984 -1.087 11.241 1.00 98.44 249 LEU A CA 1
ATOM 1943 C C . LEU A 1 249 ? -17.973 -0.370 12.168 1.00 98.44 249 LEU A C 1
ATOM 1945 O O . LEU A 1 249 ? -17.885 0.845 12.336 1.00 98.44 249 LEU A O 1
ATOM 1949 N N . ARG A 1 250 ? -18.888 -1.110 12.812 1.00 97.00 250 ARG A N 1
ATOM 1950 C CA . ARG A 1 250 ? -19.808 -0.540 13.811 1.00 97.00 250 ARG A CA 1
ATOM 1951 C C . ARG A 1 250 ? -19.058 -0.058 15.053 1.00 97.00 250 ARG A C 1
ATOM 1953 O O . ARG A 1 250 ? -19.280 1.073 15.462 1.00 97.00 250 ARG A O 1
ATOM 1960 N N . ASN A 1 251 ? -18.096 -0.833 15.561 1.00 97.81 251 ASN A N 1
ATOM 1961 C CA . ASN A 1 251 ? -17.239 -0.414 16.674 1.00 97.81 251 ASN A CA 1
ATOM 1962 C C . ASN A 1 251 ? -16.489 0.888 16.354 1.00 97.81 251 ASN A C 1
ATOM 1964 O O . ASN A 1 251 ? -16.408 1.773 17.203 1.00 97.81 251 ASN A O 1
ATOM 1968 N N . PHE A 1 252 ? -15.968 1.027 15.130 1.00 98.62 252 PHE A N 1
ATOM 1969 C CA . PHE A 1 252 ? -15.293 2.251 14.699 1.00 98.62 252 PHE A CA 1
ATOM 1970 C C . PHE A 1 252 ? -16.240 3.449 14.629 1.00 98.62 252 PHE A C 1
ATOM 1972 O O . PHE A 1 252 ? -15.895 4.514 15.138 1.00 98.62 252 PHE A O 1
ATOM 1979 N N . LEU A 1 253 ? -17.438 3.281 14.060 1.00 98.12 253 LEU A N 1
ATOM 1980 C CA . LEU A 1 253 ? -18.451 4.341 14.022 1.00 98.12 253 LEU A CA 1
ATOM 1981 C C . LEU A 1 253 ? -18.869 4.778 15.432 1.00 98.12 253 LEU A C 1
ATOM 1983 O O . LEU A 1 253 ? -18.874 5.976 15.714 1.00 98.12 253 LEU A O 1
ATOM 1987 N N . ASP A 1 254 ? -19.160 3.823 16.317 1.00 98.25 254 ASP A N 1
ATOM 1988 C CA . ASP A 1 254 ? -19.615 4.085 17.686 1.00 98.25 254 ASP A CA 1
ATOM 1989 C C . ASP A 1 254 ? -18.533 4.782 18.527 1.00 98.25 254 ASP A C 1
ATOM 1991 O O . ASP A 1 254 ? -18.832 5.679 19.317 1.00 98.25 254 ASP A O 1
ATOM 1995 N N . ALA A 1 255 ? -17.262 4.418 18.324 1.00 98.38 255 ALA A N 1
ATOM 1996 C CA . ALA A 1 255 ? -16.122 5.053 18.982 1.00 98.38 255 ALA A CA 1
ATOM 1997 C C . ALA A 1 255 ? -15.691 6.385 18.333 1.00 98.38 255 ALA A C 1
ATOM 1999 O O . ALA A 1 255 ? -14.847 7.089 18.887 1.00 98.38 255 ALA A O 1
ATOM 2000 N N . GLY A 1 256 ? -16.239 6.749 17.167 1.00 98.56 256 GLY A N 1
ATOM 2001 C CA . GLY A 1 256 ? -15.843 7.944 16.415 1.00 98.56 256 GLY A CA 1
ATOM 2002 C C . GLY A 1 256 ? -14.485 7.829 15.706 1.00 98.56 256 GLY A C 1
ATOM 2003 O O . GLY A 1 256 ? -13.871 8.850 15.379 1.00 98.56 256 GLY A O 1
ATOM 2004 N N . VAL A 1 257 ? -14.004 6.608 15.465 1.00 98.81 257 VAL A N 1
ATOM 2005 C CA . VAL A 1 257 ? -12.785 6.331 14.694 1.00 98.81 257 VAL A CA 1
ATOM 2006 C C . VAL A 1 257 ? -13.054 6.574 13.211 1.00 98.81 257 VAL A C 1
ATOM 2008 O O . VAL A 1 257 ? -14.059 6.132 12.653 1.00 98.81 257 VAL A O 1
ATOM 2011 N N . ARG A 1 258 ? -12.143 7.292 12.547 1.00 98.69 258 ARG A N 1
ATOM 2012 C CA . ARG A 1 258 ? -12.245 7.559 11.111 1.00 98.69 258 ARG A CA 1
ATOM 2013 C C . ARG A 1 258 ? -11.718 6.364 10.337 1.00 98.69 258 ARG A C 1
ATOM 2015 O O . ARG A 1 258 ? -10.589 5.942 10.563 1.00 98.69 258 ARG A O 1
ATOM 2022 N N . PHE A 1 259 ? -12.481 5.900 9.361 1.00 98.75 259 PHE A N 1
ATOM 2023 C CA . PHE A 1 259 ? -12.000 4.916 8.403 1.00 98.75 259 PHE A CA 1
ATOM 2024 C C . PHE A 1 259 ? -12.483 5.230 6.987 1.00 98.75 259 PHE A C 1
ATOM 2026 O O . PHE A 1 259 ? -13.493 5.912 6.797 1.00 98.75 259 PHE A O 1
ATOM 2033 N N . SER A 1 260 ? -11.746 4.734 6.000 1.00 98.62 260 SER A N 1
ATOM 2034 C CA . SER A 1 260 ? -12.170 4.632 4.604 1.00 98.62 260 SER A CA 1
ATOM 2035 C C . SER A 1 260 ? -12.341 3.167 4.209 1.00 98.62 260 SER A C 1
ATOM 2037 O O . SER A 1 260 ? -11.840 2.273 4.883 1.00 98.62 260 SER A O 1
ATOM 2039 N N . ILE A 1 261 ? -13.069 2.935 3.117 1.00 98.56 261 ILE A N 1
ATOM 2040 C CA . ILE A 1 261 ? -13.170 1.630 2.459 1.00 98.56 261 ILE A CA 1
ATOM 2041 C C . ILE A 1 261 ? -12.259 1.662 1.235 1.00 98.56 261 ILE A C 1
ATOM 2043 O O . ILE A 1 261 ? -12.338 2.60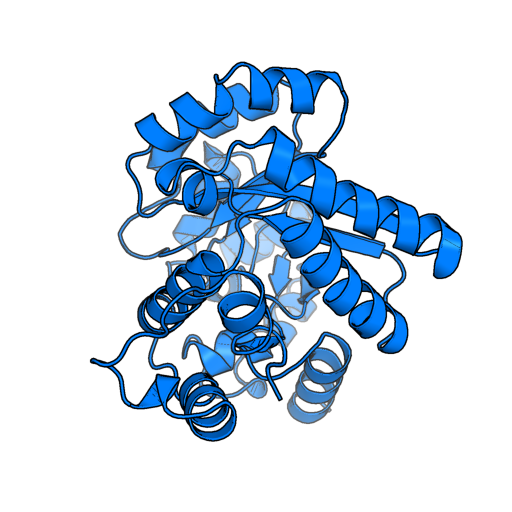4 0.443 1.00 98.56 261 ILE A O 1
ATOM 2047 N N . ASN A 1 262 ? -11.427 0.638 1.077 1.00 98.81 262 ASN A N 1
ATOM 2048 C CA . ASN A 1 262 ? -10.409 0.509 0.041 1.00 98.81 262 ASN A CA 1
ATOM 2049 C C . ASN A 1 262 ? -10.470 -0.890 -0.612 1.00 98.81 262 ASN A C 1
ATOM 2051 O O . ASN A 1 262 ? -11.132 -1.804 -0.108 1.00 98.81 262 ASN A O 1
ATOM 2055 N N . SER A 1 263 ? -9.853 -1.041 -1.789 1.00 98.19 263 SER A N 1
ATOM 2056 C CA . SER A 1 263 ? -9.839 -2.308 -2.542 1.00 98.19 263 SER A CA 1
ATOM 2057 C C . SER A 1 263 ? -8.603 -3.167 -2.307 1.00 98.19 263 SER A C 1
ATOM 2059 O O . SER A 1 263 ? -8.651 -4.346 -2.633 1.00 98.19 263 SER A O 1
ATOM 2061 N N . ASP A 1 264 ? -7.530 -2.578 -1.775 1.00 98.25 264 ASP A N 1
ATOM 2062 C CA . ASP A 1 264 ? -6.238 -3.243 -1.583 1.00 98.25 264 ASP A CA 1
ATOM 2063 C C . ASP A 1 264 ? -5.628 -3.713 -2.917 1.00 98.25 264 ASP A C 1
ATOM 2065 O O . ASP A 1 264 ? -5.463 -2.876 -3.809 1.00 98.25 264 ASP A O 1
ATOM 2069 N N . ASP A 1 265 ? -5.408 -5.019 -3.099 1.00 97.44 265 ASP A N 1
ATOM 2070 C CA . ASP A 1 265 ? -4.997 -5.682 -4.340 1.00 97.44 265 ASP A CA 1
ATOM 2071 C C . ASP A 1 265 ? -6.196 -6.234 -5.146 1.00 97.44 265 ASP A C 1
ATOM 2073 O O . ASP A 1 265 ? -6.468 -7.442 -5.139 1.00 97.44 265 ASP A O 1
ATOM 2077 N N . PRO A 1 266 ? -6.943 -5.396 -5.893 1.00 94.94 266 PRO A N 1
ATOM 2078 C CA . PRO A 1 266 ? -8.267 -5.743 -6.416 1.00 94.94 266 PRO A CA 1
ATOM 2079 C C . PRO A 1 266 ? -8.293 -6.923 -7.391 1.00 94.94 266 PRO A C 1
ATOM 2081 O O . PRO A 1 266 ? -9.294 -7.637 -7.471 1.00 94.94 266 PRO A O 1
ATOM 2084 N N . GLU A 1 267 ? -7.207 -7.136 -8.138 1.00 91.00 267 GLU A N 1
ATOM 2085 C CA . GLU A 1 267 ? -7.115 -8.243 -9.095 1.00 91.00 267 GLU A CA 1
ATOM 2086 C C . GLU A 1 267 ? -6.980 -9.604 -8.391 1.00 91.00 267 GLU A C 1
ATOM 2088 O O . GLU A 1 267 ? -7.386 -10.639 -8.925 1.00 91.00 267 GLU A O 1
ATOM 2093 N N . TYR A 1 268 ? -6.454 -9.603 -7.166 1.00 93.56 268 TYR A N 1
ATOM 2094 C CA . TYR A 1 268 ? -6.239 -10.801 -6.364 1.00 93.56 268 TYR A CA 1
ATOM 2095 C C . TYR A 1 268 ? -7.364 -11.014 -5.349 1.00 93.56 268 TYR A C 1
ATOM 2097 O O . TYR A 1 268 ? -7.795 -12.146 -5.135 1.00 93.56 268 TYR A O 1
ATOM 2105 N N . LEU A 1 269 ? -7.866 -9.936 -4.744 1.00 94.56 269 LEU A N 1
ATOM 2106 C CA . LEU A 1 269 ? -8.631 -9.987 -3.496 1.00 94.56 269 LEU A CA 1
ATOM 2107 C C . LEU A 1 269 ? -10.128 -9.730 -3.691 1.00 94.56 269 LEU A C 1
ATOM 2109 O O . LEU A 1 269 ? -10.792 -9.082 -2.888 1.00 94.56 269 LEU A O 1
ATOM 2113 N N . GLY A 1 270 ? -10.685 -10.288 -4.765 1.00 87.94 270 GLY A N 1
ATOM 2114 C CA . GLY A 1 270 ? -12.131 -10.462 -4.920 1.00 87.94 270 GLY A CA 1
ATOM 2115 C C . GLY A 1 270 ? -12.898 -9.299 -5.553 1.00 87.94 270 GLY A C 1
ATOM 2116 O O . GLY A 1 270 ? -14.061 -9.502 -5.910 1.00 87.94 270 GLY A O 1
ATOM 2117 N N . GLY A 1 271 ? -12.288 -8.131 -5.762 1.00 94.81 271 GLY A N 1
ATOM 2118 C CA . GLY A 1 271 ? -12.935 -7.045 -6.497 1.00 94.81 271 GLY A CA 1
ATOM 2119 C C . GLY A 1 271 ? -12.289 -5.675 -6.336 1.00 94.81 271 GLY A C 1
ATOM 2120 O O . GLY A 1 271 ? -11.381 -5.472 -5.537 1.00 94.81 271 GLY A O 1
ATOM 2121 N N . TYR A 1 272 ? -12.798 -4.717 -7.109 1.00 97.50 272 TYR A N 1
ATOM 2122 C CA . TYR A 1 272 ? -12.366 -3.322 -7.051 1.00 97.50 272 TYR A CA 1
ATOM 2123 C C . TYR A 1 272 ? -13.188 -2.536 -6.022 1.00 97.50 272 TYR A C 1
ATOM 2125 O O . TYR A 1 272 ? -14.063 -3.066 -5.338 1.00 97.50 272 TYR A O 1
ATOM 2133 N N . ILE A 1 273 ? -12.905 -1.241 -5.895 1.00 98.06 273 ILE A N 1
ATOM 2134 C CA . ILE A 1 273 ? -13.489 -0.375 -4.868 1.00 98.06 273 ILE A CA 1
ATOM 2135 C C . ILE A 1 273 ? -15.022 -0.422 -4.829 1.00 98.06 273 ILE A C 1
ATOM 2137 O O . ILE A 1 273 ? -15.595 -0.500 -3.743 1.00 98.06 273 ILE A O 1
ATOM 2141 N N . LEU A 1 274 ? -15.707 -0.445 -5.979 1.00 98.25 274 LEU A N 1
ATOM 2142 C CA . LEU A 1 274 ? -17.169 -0.523 -6.001 1.00 98.25 274 LEU A CA 1
ATOM 2143 C C . LEU A 1 274 ? -17.680 -1.854 -5.431 1.00 98.25 274 LEU A C 1
ATOM 2145 O O . LEU A 1 274 ? -18.730 -1.889 -4.786 1.00 98.25 274 LEU A O 1
ATOM 2149 N N . ASP A 1 275 ? -16.945 -2.941 -5.653 1.00 98.31 275 ASP A N 1
ATOM 2150 C CA . ASP A 1 275 ? -17.273 -4.255 -5.108 1.00 98.31 275 ASP A CA 1
ATOM 2151 C C . ASP A 1 275 ? -17.107 -4.260 -3.579 1.00 98.31 275 ASP A C 1
ATOM 2153 O O . ASP A 1 275 ? -17.994 -4.760 -2.884 1.00 98.31 275 ASP A O 1
ATOM 2157 N N . SER A 1 276 ? -16.067 -3.604 -3.042 1.00 98.38 276 SER A N 1
ATOM 2158 C CA . SER A 1 276 ? -15.902 -3.401 -1.592 1.00 98.38 276 SER A CA 1
ATOM 2159 C C . SER A 1 276 ? -17.084 -2.645 -0.976 1.00 98.38 276 SER A C 1
ATOM 2161 O O . SER A 1 276 ? -17.638 -3.088 0.030 1.00 98.38 276 SER A O 1
ATOM 2163 N N . TYR A 1 277 ? -17.529 -1.539 -1.587 1.00 98.44 277 TYR A N 1
ATOM 2164 C CA . TYR A 1 277 ? -18.688 -0.780 -1.090 1.00 98.44 277 TYR A CA 1
ATOM 2165 C C . TYR A 1 277 ? -19.982 -1.600 -1.123 1.00 98.44 277 TYR A C 1
ATOM 2167 O O . TYR A 1 277 ? -20.735 -1.593 -0.151 1.00 98.44 277 TYR A O 1
ATOM 2175 N N . LYS A 1 278 ? -20.236 -2.342 -2.209 1.00 98.56 278 LYS A N 1
ATOM 2176 C CA . LYS A 1 278 ? -21.404 -3.233 -2.315 1.00 98.56 278 LYS A CA 1
ATOM 2177 C C . LYS A 1 278 ? -21.379 -4.339 -1.263 1.00 98.56 278 LYS A C 1
ATOM 2179 O O . LYS A 1 278 ? -22.425 -4.680 -0.716 1.00 98.56 278 LYS A O 1
ATOM 2184 N N . ALA A 1 279 ? -20.205 -4.907 -0.991 1.00 98.44 279 ALA A N 1
ATOM 2185 C CA . ALA A 1 279 ? -20.049 -5.949 0.014 1.00 98.44 279 ALA A CA 1
ATOM 2186 C C . ALA A 1 279 ? -20.321 -5.414 1.426 1.00 98.44 279 ALA A C 1
ATOM 2188 O O . ALA A 1 279 ? -21.065 -6.042 2.175 1.00 98.44 279 ALA A O 1
ATOM 2189 N N . VAL A 1 280 ? -19.798 -4.227 1.756 1.00 98.44 280 VAL A N 1
ATOM 2190 C CA . VAL A 1 280 ? -20.081 -3.556 3.035 1.00 98.44 280 VAL A CA 1
ATOM 2191 C C . VAL A 1 280 ? -21.561 -3.210 3.160 1.00 98.44 280 VAL A C 1
ATOM 2193 O O . VAL A 1 280 ? -22.157 -3.518 4.185 1.00 98.44 280 VAL A O 1
ATOM 2196 N N . GLN A 1 281 ? -22.178 -2.641 2.120 1.00 98.00 281 GLN A N 1
ATOM 2197 C CA . GLN A 1 281 ? -23.614 -2.361 2.128 1.00 98.00 281 GLN A CA 1
ATOM 2198 C C . GLN A 1 281 ? -24.412 -3.634 2.436 1.00 98.00 281 GLN A C 1
ATOM 2200 O O . GLN A 1 281 ? -25.184 -3.664 3.383 1.00 98.00 281 GLN A O 1
ATOM 2205 N N . LYS A 1 282 ? -24.173 -4.718 1.692 1.00 98.00 282 LYS A N 1
ATOM 2206 C CA . LYS A 1 282 ? -24.879 -5.990 1.889 1.00 98.00 282 LYS A CA 1
ATOM 2207 C C . LYS A 1 282 ? -24.716 -6.559 3.307 1.00 98.00 282 LYS A C 1
ATOM 2209 O O . LYS A 1 282 ? -25.626 -7.222 3.792 1.00 98.00 282 LYS A O 1
ATOM 2214 N N . ALA A 1 283 ? -23.555 -6.365 3.927 1.00 97.94 283 ALA A N 1
ATOM 2215 C CA . ALA A 1 283 ? -23.237 -6.920 5.239 1.00 97.94 283 ALA A CA 1
ATOM 2216 C C . ALA A 1 283 ? -23.803 -6.104 6.417 1.00 97.94 283 ALA A C 1
ATOM 2218 O O . ALA A 1 283 ? -23.979 -6.664 7.497 1.00 97.94 283 ALA A O 1
ATOM 2219 N N . PHE A 1 284 ? -24.063 -4.804 6.227 1.00 95.38 284 PHE A N 1
ATOM 2220 C CA . PHE A 1 284 ? -24.445 -3.875 7.301 1.00 95.38 284 PHE A CA 1
ATOM 2221 C C . PHE A 1 284 ? -25.757 -3.100 7.054 1.00 95.38 284 PHE A C 1
ATOM 2223 O O . PHE A 1 284 ? -26.060 -2.213 7.867 1.00 95.38 284 PHE A O 1
ATOM 2230 N N . ASP A 1 285 ? -26.483 -3.411 5.970 1.00 79.50 285 ASP A N 1
ATOM 2231 C CA . ASP A 1 285 ? -27.858 -2.954 5.674 1.00 79.50 285 ASP A CA 1
ATOM 2232 C C . ASP A 1 285 ? -28.890 -3.483 6.689 1.00 79.50 285 ASP A C 1
ATOM 2234 O O . ASP A 1 285 ? -28.782 -4.656 7.122 1.00 79.50 285 ASP A O 1
#

Organism: NCBI:txid40998

Radius of gyration: 18.43 Å; Cα contacts (8 Å, |Δi|>4): 482; chains: 1; bounding box: 49×42×49 Å

Foldseek 3Di:
DCPQQPVLCVVVVNDDDPPDCCSVDPVSVLVCLQDAAALVSLVVVVLSSCVSDAALQSLQVVLLVQLVVCLVLPAQEEEDEDEQVSQVVVVRHPVRNLSNNVNSQVCCCVPRVHHYAYEYEDEQVDQLVSVVCVCPDPSNLVCLVVPSHAAYEYDGDDPPRAPQSNLVVLVVRVVSVHAYEYEDQLQHALVSVVCCCVRSVHQAYEASQNVLVPPVSLLVQQVSQHEYAHEQLQSCSRVVDVASLPGCVVVNVVSNHHYDYANVPASSRPHGRSVSVVRNVVNPD

Mean predicted aligned error: 3.26 Å

Sequence (285 aa):
MPVDAVFYPSRNKIDLPTDDPAYASPTTLAQRYRAFTSLDDFLAYYYRGMAALLHAADFELLTWSYLQRAHTDGVRHAEIFFDPQAHLSRGVNLPIVLEGLKAACKRAEAELSMSTLLIPCILRHLPAADGLDVLRSKDFQDAVKNKQFVGIGLDSSENGFPPELFTEIYNEARSLGLRVTAHAGEEGPAENVTKSLDLLKCERIDHGIRSAEDPELLVRLAREKILLTVCPLSNVSLRCVKDVSELPLRNFLDAGVRFSINSDDPEYLGGYILDSYKAVQKAFD